Protein AF-A0A431L3D2-F1 (afdb_monomer)

Foldseek 3Di:
DLVLLAWDDKDWDWDDDPPKIKIKIKIFGPWLLSLQQCLLVPPDAAPDFDDFAQGWGDDQFWIWDRHTRMIMIMGMDDNPDPVNVVVSVVVSRVVRVVDPGGHDDQPQQVLAFPPQWDPPQKHKAQADVSCVVNPPDPPRNLLVSVQFSTKIKTWGADPPPDGWIKMKIKTANVAQVSLVNSLVSVQVVVVVPFDFPDDPPDPQWTWTDDPQWIWIWGGDRRMIMIMIGHRDSCVSVVSVVSRD

Sequence (244 aa):
MLKEFGCRTSFSKGFQRGQRRIDAVVYSFSSSQGAYAAYGLLHRGSTTFVARGDASSEDDQSVSIWKDTYFISVSGTSEDDEESKLAVSSVATQLTNSIAGHGELPQVVMRLPSLDRVRGSERLVLGPVSARRFFPAPSLNLLAIPNSRGGGIADYQYQAPFRERMKLLVIDYGNSTAAAQAYQQYVQSIEEQHQNVSPSDVQNRALFKLANSFLLCELREQRILLVSGARKRAAPMILARQVM

pLDDT: mean 90.2, std 8.19, range [52.5, 97.81]

Nearest PDB structures (foldseek):
  2jpi-assembly1_A  TM=5.454E-01  e=6.295E-02  Pseudomonas aeruginosa
  2v7s-assembly1_A-2  TM=3.678E-01  e=3.316E-01  Mycobacterium tuberculosis H37Rv
  5yk3-assembly2_B  TM=4.880E-01  e=2.762E+00  Homo sapiens
  5x1i-assembly2_B  TM=1.781E-01  e=4.170E-01  Sphingobium sp. SYK-6
  4o0p-assembly1_B  TM=2.871E-01  e=1.471E+00  Deinococcus radiodurans R1 = ATCC 13939 = DSM 20539

Radius of gyration: 20.14 Å; Cα contacts (8 Å, |Δi|>4): 537; chains: 1; bounding box: 44×30×66 Å

Secondary structure (DSSP, 8-state):
-GGGGTEEEEEEEEEEETTEEEEEEEEEESSHHHHHHHHHHHPPP-SB----SSEEEE-SSEEEEEETTEEEEEEES-TT-HHHHHH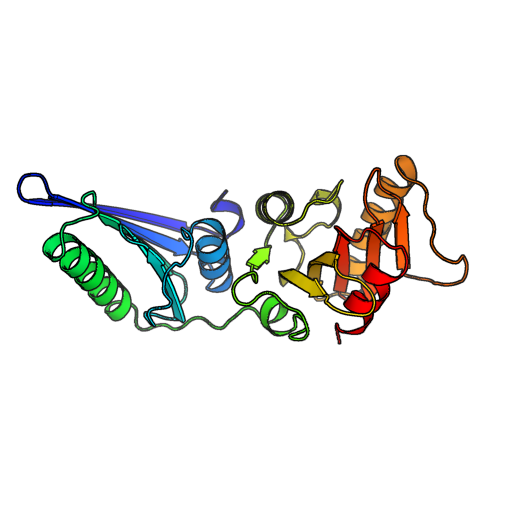HHHHHHHHHHT----PPPPHHHHTS--TTB-TT--EEE-SHHHHHHH---TTGGGG-GGGSS-EEEEEEEE-SSS-EEEEEEEEE-SSHHHHHHHHHHHHHHHHTTS-B-S-TT-TTEEEEE-SSSEEEEEEETTEEEEEEEESSTTHHHHHHHT--

Solvent-accessible surface area (backbone atoms only — not comparable to full-atom values): 12922 Å² total; per-residue (Å²): 115,61,67,66,35,38,53,74,50,74,49,76,50,78,48,76,60,91,92,47,39,38,42,38,36,42,35,37,28,79,36,33,58,23,10,45,28,49,33,60,70,66,48,63,71,65,84,42,84,53,97,43,72,70,41,38,29,30,44,73,41,33,43,29,31,22,39,18,34,25,24,37,41,28,35,41,76,48,75,90,36,68,70,52,44,52,50,44,51,51,52,50,49,54,62,46,69,72,48,87,66,76,42,72,80,52,65,54,52,73,58,50,54,72,77,51,41,45,84,88,47,63,35,56,26,47,27,52,68,48,38,63,73,76,44,88,64,82,69,58,67,47,50,49,39,71,74,32,81,27,24,12,32,34,38,31,51,39,72,71,98,52,77,42,54,32,38,42,40,38,34,37,34,86,34,42,68,60,26,50,52,24,48,52,53,35,50,54,60,46,53,77,78,31,58,73,69,48,66,92,84,48,79,60,48,46,31,30,54,52,98,84,26,32,37,33,42,35,60,52,75,28,25,42,39,36,28,27,57,20,77,50,88,64,54,41,58,59,57,57,69,57,53,124

Structure (mmCIF, N/CA/C/O backbone):
data_AF-A0A431L3D2-F1
#
_entry.id   AF-A0A431L3D2-F1
#
loop_
_atom_site.group_PDB
_atom_site.id
_atom_site.type_symbol
_atom_site.label_atom_id
_atom_site.label_alt_id
_atom_site.label_comp_id
_atom_site.label_asym_id
_atom_site.label_entity_id
_atom_site.label_seq_id
_atom_site.pdbx_PDB_ins_code
_atom_site.Cartn_x
_atom_site.Cartn_y
_atom_site.Cartn_z
_atom_site.occupancy
_atom_site.B_iso_or_equiv
_atom_site.auth_seq_id
_atom_site.auth_comp_id
_atom_site.auth_asym_id
_atom_site.auth_atom_id
_atom_site.pdbx_PDB_model_num
ATOM 1 N N . MET A 1 1 ? -4.867 13.044 4.659 1.00 77.56 1 MET A N 1
ATOM 2 C CA . MET A 1 1 ? -4.283 11.688 4.580 1.00 77.56 1 MET A CA 1
ATOM 3 C C . MET A 1 1 ? -5.381 10.629 4.499 1.00 77.56 1 MET A C 1
ATOM 5 O O . MET A 1 1 ? -5.579 10.119 3.414 1.00 77.56 1 MET A O 1
ATOM 9 N N . LEU A 1 2 ? -6.187 10.399 5.545 1.00 90.62 2 LEU A N 1
ATOM 10 C CA . LEU A 1 2 ? -7.255 9.373 5.538 1.00 90.62 2 LEU A CA 1
ATOM 11 C C . LEU A 1 2 ? -8.366 9.549 4.482 1.00 90.62 2 LEU A C 1
ATOM 13 O O . LEU A 1 2 ? -9.007 8.572 4.104 1.00 90.62 2 LEU A O 1
ATOM 17 N N . LYS A 1 3 ? -8.567 10.769 3.962 1.00 91.69 3 LYS A N 1
ATOM 18 C CA . LYS A 1 3 ? -9.468 11.021 2.822 1.00 91.69 3 LYS A CA 1
ATOM 19 C C . LYS A 1 3 ? -9.084 10.214 1.575 1.00 91.69 3 LYS A C 1
ATOM 21 O O . LYS A 1 3 ? -9.977 9.775 0.867 1.00 91.69 3 LYS A O 1
ATOM 26 N N . GLU A 1 4 ? -7.786 9.984 1.342 1.00 93.06 4 GLU A N 1
ATOM 27 C CA . GLU A 1 4 ? -7.294 9.166 0.217 1.00 93.06 4 GLU A CA 1
ATOM 28 C C . GLU A 1 4 ? -7.839 7.735 0.271 1.00 93.06 4 GLU A C 1
ATOM 30 O O . GLU A 1 4 ? -8.052 7.110 -0.758 1.00 93.06 4 GLU A O 1
ATOM 35 N N . PHE A 1 5 ? -8.111 7.231 1.473 1.00 94.62 5 PHE A N 1
ATOM 36 C CA . PHE A 1 5 ? -8.594 5.872 1.687 1.00 94.62 5 PHE A CA 1
ATOM 37 C C . PHE A 1 5 ? -10.121 5.786 1.773 1.00 94.62 5 PHE A C 1
ATOM 39 O O . PHE A 1 5 ? -10.658 4.722 2.053 1.00 94.62 5 PHE A O 1
ATOM 46 N N . GLY A 1 6 ? -10.839 6.895 1.566 1.00 94.94 6 GLY A N 1
ATOM 47 C CA . GLY A 1 6 ? -12.300 6.911 1.649 1.00 94.94 6 GLY A CA 1
ATOM 48 C C . GLY A 1 6 ? -12.846 6.876 3.079 1.00 94.94 6 GLY A C 1
ATOM 49 O O . GLY A 1 6 ? -13.930 6.340 3.303 1.00 94.94 6 GLY A O 1
ATOM 50 N N . CYS A 1 7 ? -12.115 7.429 4.055 1.00 96.62 7 CYS A N 1
ATOM 51 C CA . CYS A 1 7 ? -12.612 7.583 5.427 1.00 96.62 7 CYS A CA 1
ATOM 52 C C . CYS A 1 7 ? -13.902 8.419 5.439 1.00 96.62 7 CYS A C 1
ATOM 54 O O . CYS A 1 7 ? -13.909 9.552 4.952 1.00 96.62 7 CYS A O 1
ATOM 56 N N . ARG A 1 8 ? -14.974 7.870 6.015 1.00 96.31 8 ARG A N 1
ATOM 57 C CA . ARG A 1 8 ? -16.292 8.511 6.123 1.00 96.31 8 ARG A CA 1
ATOM 58 C C . ARG A 1 8 ? -16.467 9.189 7.469 1.00 96.31 8 A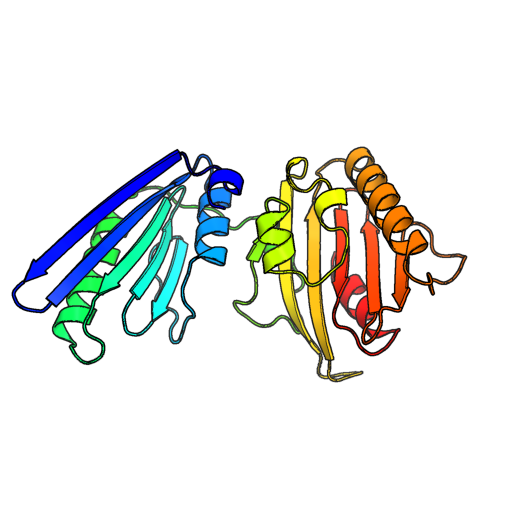RG A C 1
ATOM 60 O O . ARG A 1 8 ? -16.758 10.379 7.528 1.00 96.31 8 ARG A O 1
ATOM 67 N N . THR A 1 9 ? -16.270 8.434 8.544 1.00 95.94 9 THR A N 1
ATOM 68 C CA . THR A 1 9 ? -16.434 8.928 9.912 1.00 95.94 9 THR A CA 1
ATOM 69 C C . THR A 1 9 ? -15.322 8.411 10.810 1.00 95.94 9 THR A C 1
ATOM 71 O O . THR A 1 9 ? -14.692 7.390 10.532 1.00 95.94 9 THR A O 1
ATOM 74 N N . SER A 1 10 ? -15.088 9.128 11.902 1.00 95.88 10 SER A N 1
ATOM 75 C CA . SER A 1 10 ? -14.238 8.685 12.999 1.00 95.88 10 SER A CA 1
ATOM 76 C C . SER A 1 10 ? -14.974 8.909 14.309 1.00 95.88 10 SER A C 1
ATOM 78 O O . SER A 1 10 ? -15.517 9.993 14.526 1.00 95.88 10 SER A O 1
ATOM 80 N N . PHE A 1 11 ? -14.960 7.914 15.181 1.00 95.50 11 PHE A N 1
ATOM 81 C CA . PHE A 1 11 ? -15.466 8.005 16.541 1.00 95.50 11 PHE A CA 1
ATOM 82 C C . PHE A 1 11 ? -14.307 7.806 17.509 1.00 95.50 11 PHE A C 1
ATOM 84 O O . PHE A 1 11 ? -13.498 6.902 17.313 1.00 95.50 11 PHE A O 1
ATOM 91 N N . SER A 1 12 ? -14.226 8.628 18.550 1.00 95.19 12 SER A N 1
ATOM 92 C CA . SER A 1 12 ? -13.235 8.467 19.608 1.00 95.19 12 SER A CA 1
ATOM 93 C C . SER A 1 12 ? -13.900 8.445 20.976 1.00 95.19 12 SER A C 1
ATOM 95 O O . SER A 1 12 ? -14.849 9.184 21.249 1.00 95.19 12 SER A O 1
ATOM 97 N N . LYS A 1 13 ? -13.388 7.586 21.856 1.00 95.31 13 LYS A N 1
ATOM 98 C CA . LYS A 1 13 ? -13.817 7.507 23.246 1.00 95.31 13 LYS A CA 1
ATOM 99 C C . LYS A 1 13 ? -12.616 7.288 24.153 1.00 95.31 13 LYS A C 1
ATOM 101 O O . LYS A 1 13 ? -11.888 6.314 23.997 1.00 95.31 13 LYS A O 1
ATOM 106 N N . GLY A 1 14 ? -12.457 8.199 25.107 1.00 93.31 14 GLY A N 1
ATOM 107 C CA . GLY A 1 14 ? -11.536 8.050 26.225 1.00 93.31 14 GLY A CA 1
ATOM 108 C C . GLY A 1 14 ? -12.233 7.413 27.427 1.00 93.31 14 GLY A C 1
ATOM 109 O O . GLY A 1 14 ? -13.380 7.749 27.738 1.00 93.31 14 GLY A O 1
ATOM 110 N N . PHE A 1 15 ? -11.523 6.525 28.110 1.00 90.12 15 PHE A N 1
ATOM 111 C CA . PHE A 1 15 ? -11.882 5.926 29.389 1.00 90.12 15 PHE A CA 1
ATOM 112 C C . PHE A 1 15 ? -10.777 6.263 30.388 1.00 90.12 15 PHE A C 1
ATOM 114 O O . PHE A 1 15 ? -9.598 6.141 30.059 1.00 90.12 15 PHE A O 1
ATOM 121 N N . GLN A 1 16 ? -11.138 6.686 31.599 1.00 90.06 16 GLN A N 1
ATOM 122 C CA . GLN A 1 16 ? -10.168 7.049 32.628 1.00 90.06 16 GLN A CA 1
ATOM 123 C C . GLN A 1 16 ? -10.545 6.430 33.971 1.00 90.06 16 GLN A C 1
ATOM 125 O O . GLN A 1 16 ? -11.693 6.523 34.407 1.00 90.06 16 GLN A O 1
ATOM 130 N N . ARG A 1 17 ? -9.559 5.829 34.641 1.00 85.19 17 ARG A N 1
ATOM 131 C CA . ARG A 1 17 ? -9.671 5.340 36.018 1.00 85.19 17 ARG A CA 1
ATOM 132 C C . ARG A 1 17 ? -8.382 5.669 36.766 1.00 85.19 17 ARG A C 1
ATOM 134 O O . ARG A 1 17 ? -7.344 5.055 36.532 1.00 85.19 17 ARG A O 1
ATOM 141 N N . GLY A 1 18 ? -8.446 6.647 37.668 1.00 85.38 18 GLY A N 1
ATOM 142 C CA . GLY A 1 18 ? -7.253 7.182 38.327 1.00 85.38 18 GLY A CA 1
ATOM 143 C C . GLY A 1 18 ? -6.279 7.776 37.303 1.00 85.38 18 GLY A C 1
ATOM 144 O O . GLY A 1 18 ? -6.669 8.634 36.510 1.00 85.38 18 GLY A O 1
ATOM 145 N N . GLN A 1 19 ? -5.034 7.290 37.309 1.00 82.62 19 GLN A N 1
ATOM 146 C CA . GLN A 1 19 ? -3.981 7.704 36.368 1.00 82.62 19 GLN A CA 1
ATOM 147 C C . GLN A 1 19 ? -4.001 6.943 35.034 1.00 82.62 19 GLN A C 1
ATOM 149 O O . GLN A 1 19 ? -3.281 7.303 34.107 1.00 82.62 19 GLN A O 1
ATOM 154 N N . ARG A 1 20 ? -4.821 5.894 34.915 1.00 84.50 20 ARG A N 1
ATOM 155 C CA . ARG A 1 20 ? -4.902 5.084 33.698 1.00 84.50 20 ARG A CA 1
ATOM 156 C C . ARG A 1 20 ? -5.890 5.705 32.738 1.00 84.50 20 ARG A C 1
ATOM 158 O O . ARG A 1 20 ? -7.039 5.964 33.113 1.00 84.50 20 ARG A O 1
ATOM 165 N N . ARG A 1 21 ? -5.455 5.891 31.498 1.00 89.88 21 ARG A N 1
ATOM 166 C CA . ARG A 1 21 ? -6.289 6.374 30.408 1.00 89.88 21 ARG A CA 1
ATOM 167 C C . ARG A 1 21 ? -6.179 5.430 29.220 1.00 89.88 21 ARG A C 1
ATOM 169 O O . ARG A 1 21 ? -5.085 5.021 28.848 1.00 89.88 21 ARG A O 1
ATOM 176 N N . ILE A 1 22 ? -7.330 5.100 28.645 1.00 91.62 22 ILE A N 1
ATOM 177 C CA . ILE A 1 22 ? -7.459 4.321 27.416 1.00 91.62 22 ILE A CA 1
ATOM 178 C C . ILE A 1 22 ? -8.213 5.181 26.418 1.00 91.62 22 ILE A C 1
ATOM 180 O O . ILE A 1 22 ? -9.316 5.635 26.709 1.00 91.62 22 ILE A O 1
ATOM 184 N N . ASP A 1 23 ? -7.649 5.379 25.239 1.00 94.31 23 ASP A N 1
ATOM 185 C CA . ASP A 1 23 ? -8.300 6.059 24.130 1.00 94.31 23 ASP A CA 1
ATOM 186 C C . ASP A 1 23 ? -8.552 5.041 23.013 1.00 94.31 23 ASP A C 1
ATOM 188 O O . ASP A 1 23 ? -7.629 4.408 22.502 1.00 94.31 23 ASP A O 1
ATOM 192 N N . ALA A 1 24 ? -9.818 4.869 22.642 1.00 94.88 24 ALA A N 1
ATOM 193 C CA . ALA A 1 24 ? -10.233 4.057 21.508 1.00 94.88 24 ALA A CA 1
ATOM 194 C C . ALA A 1 24 ? -10.700 4.968 20.374 1.00 94.88 24 ALA A C 1
ATOM 196 O O . ALA A 1 24 ? -11.545 5.841 20.581 1.00 94.88 24 ALA A O 1
ATOM 197 N N . VAL A 1 25 ? -10.178 4.748 19.172 1.00 95.94 25 VAL A N 1
ATOM 198 C CA . VAL A 1 25 ? -10.576 5.452 17.955 1.00 95.94 25 VAL A CA 1
ATOM 199 C C . VAL A 1 25 ? -10.990 4.435 16.902 1.00 95.94 25 VAL A C 1
ATOM 201 O O . VAL A 1 25 ? -10.230 3.530 16.567 1.00 95.94 25 VAL A O 1
ATOM 204 N N . VAL A 1 26 ? -12.200 4.591 16.375 1.00 96.38 26 VAL A N 1
ATOM 205 C CA . VAL A 1 26 ? -12.770 3.750 15.321 1.00 96.38 26 VAL A CA 1
ATOM 206 C C . VAL A 1 26 ? -12.996 4.611 14.090 1.00 96.38 26 VAL A C 1
ATOM 208 O O . VAL A 1 26 ? -13.719 5.605 14.137 1.00 96.38 26 VAL A O 1
ATOM 211 N N . TYR A 1 27 ? -12.395 4.220 12.978 1.00 97.19 27 TYR A N 1
ATOM 212 C CA . TYR A 1 27 ? -12.545 4.857 11.679 1.00 97.19 27 TYR A CA 1
ATOM 213 C C . TYR A 1 27 ? -13.393 3.964 10.776 1.00 97.19 27 TYR A C 1
ATOM 215 O O . TYR A 1 27 ? -13.106 2.774 10.658 1.00 97.19 27 TYR A O 1
ATOM 223 N N . SER A 1 28 ? -14.407 4.535 10.124 1.00 96.94 28 SER A N 1
ATOM 224 C CA . SER A 1 28 ? -15.202 3.850 9.099 1.00 96.94 28 SER A CA 1
ATOM 225 C C . SER A 1 28 ? -14.805 4.322 7.703 1.00 96.94 28 SER A C 1
ATOM 227 O O . SER A 1 28 ? -14.564 5.513 7.474 1.00 96.94 28 SER A O 1
ATOM 229 N N . PHE A 1 29 ? -14.754 3.394 6.754 1.00 97.12 29 PHE A N 1
ATOM 230 C CA . PHE A 1 29 ? -14.351 3.655 5.376 1.00 97.12 29 PHE A CA 1
ATOM 231 C C . PHE A 1 29 ? -15.454 3.265 4.398 1.00 97.12 29 PHE A C 1
ATOM 233 O O . PHE A 1 29 ? -16.369 2.508 4.713 1.00 97.12 29 PHE A O 1
ATOM 240 N N . SER A 1 30 ? -15.386 3.803 3.183 1.00 95.94 30 SER A N 1
ATOM 241 C CA . SER A 1 30 ? -16.294 3.420 2.100 1.00 95.94 30 SER A CA 1
ATOM 242 C C . SER A 1 30 ? -16.066 2.002 1.580 1.00 95.94 30 SER A C 1
ATOM 244 O O . SER A 1 30 ? -16.960 1.455 0.939 1.00 95.94 30 SER A O 1
ATOM 246 N N . SER A 1 31 ? -14.888 1.427 1.827 1.00 95.12 31 SER A N 1
ATOM 247 C CA . SER A 1 31 ? -14.515 0.085 1.397 1.00 95.12 31 SER A CA 1
ATOM 248 C C . SER A 1 31 ? -13.551 -0.568 2.385 1.00 95.12 31 SER A C 1
ATOM 250 O O . SER A 1 31 ? -12.811 0.107 3.106 1.00 95.12 31 SER A O 1
ATOM 252 N N . SER A 1 32 ? -13.523 -1.901 2.373 1.00 95.19 32 SER A N 1
ATOM 253 C CA . SER A 1 32 ? -12.614 -2.679 3.215 1.00 95.19 32 SER A CA 1
ATOM 254 C C . SER A 1 32 ? -11.142 -2.446 2.855 1.00 95.19 32 SER A C 1
ATOM 256 O O . SER A 1 32 ? -10.292 -2.306 3.731 1.00 95.19 32 SER A O 1
ATOM 258 N N . GLN A 1 33 ? -10.848 -2.255 1.566 1.00 94.19 33 GLN A N 1
ATOM 259 C CA . GLN A 1 33 ? -9.513 -1.888 1.087 1.00 94.19 33 GLN A CA 1
ATOM 260 C C . GLN A 1 33 ? -9.034 -0.545 1.655 1.00 94.19 33 GLN A C 1
ATOM 262 O O . GLN A 1 33 ? -7.867 -0.411 2.019 1.00 94.19 33 GLN A O 1
ATOM 267 N N . GLY A 1 34 ? -9.930 0.441 1.762 1.00 95.25 34 GLY A N 1
ATOM 268 C CA . GLY A 1 34 ? -9.631 1.727 2.388 1.00 95.25 34 GLY A CA 1
ATOM 269 C C . GLY A 1 34 ? -9.251 1.579 3.861 1.00 95.25 34 GLY A C 1
ATOM 270 O O . GLY A 1 34 ? -8.242 2.131 4.307 1.00 95.25 34 GLY A O 1
ATOM 271 N N . ALA A 1 35 ? -10.005 0.761 4.597 1.00 95.75 35 ALA A N 1
ATOM 272 C CA . ALA A 1 35 ? -9.704 0.443 5.988 1.00 95.75 35 ALA A CA 1
ATOM 273 C C . ALA A 1 35 ? -8.364 -0.297 6.138 1.00 95.75 35 ALA A C 1
ATOM 275 O O . ALA A 1 35 ? -7.555 0.074 6.989 1.00 95.75 35 ALA A O 1
ATOM 276 N N . TYR A 1 36 ? -8.073 -1.265 5.263 1.00 94.62 36 TYR A N 1
ATOM 277 C CA . TYR A 1 36 ? -6.785 -1.961 5.231 1.00 94.62 36 TYR A CA 1
ATOM 278 C C . TYR A 1 36 ? -5.611 -1.014 4.930 1.00 94.62 36 TYR A C 1
ATOM 280 O O . TYR A 1 36 ? -4.569 -1.086 5.583 1.00 94.62 36 TYR A O 1
ATOM 288 N N . ALA A 1 37 ? -5.762 -0.085 3.977 1.00 93.81 37 ALA A N 1
ATOM 289 C CA . ALA A 1 37 ? -4.742 0.927 3.692 1.00 93.81 37 ALA A CA 1
ATOM 290 C C . ALA A 1 37 ? -4.495 1.847 4.895 1.00 93.81 37 ALA A C 1
ATOM 292 O O . ALA A 1 37 ? -3.344 2.149 5.219 1.00 93.81 37 ALA A O 1
ATOM 293 N N . ALA A 1 38 ? -5.563 2.265 5.582 1.00 94.00 38 ALA A N 1
ATOM 294 C CA . ALA A 1 38 ? -5.466 3.062 6.799 1.00 94.00 38 ALA A CA 1
ATOM 295 C C . ALA A 1 38 ? -4.741 2.309 7.914 1.00 94.00 38 ALA A C 1
ATOM 297 O O . ALA A 1 38 ? -3.830 2.870 8.521 1.00 94.00 38 ALA A O 1
ATOM 298 N N . TYR A 1 39 ? -5.089 1.037 8.117 1.00 92.50 39 TYR A N 1
ATOM 299 C CA . TYR A 1 39 ? -4.390 0.141 9.027 1.00 92.50 39 TYR A CA 1
ATOM 300 C C . TYR A 1 39 ? -2.899 0.074 8.686 1.00 92.50 39 TYR A C 1
ATOM 302 O O . TYR A 1 39 ? -2.080 0.446 9.517 1.00 92.50 39 TYR A O 1
ATOM 310 N N . GLY A 1 40 ? -2.537 -0.257 7.440 1.00 89.06 40 GLY A N 1
ATOM 311 C CA . GLY A 1 40 ? -1.148 -0.306 6.960 1.00 89.06 40 GLY A CA 1
ATOM 312 C C . GLY A 1 40 ? -0.345 0.984 7.198 1.00 89.06 40 GLY A C 1
ATOM 313 O O . GLY A 1 40 ? 0.871 0.955 7.388 1.00 89.06 40 GLY A O 1
ATOM 314 N N . LEU A 1 41 ? -1.025 2.129 7.174 1.00 88.00 41 LEU A N 1
ATOM 315 C CA . LEU A 1 41 ? -0.437 3.457 7.314 1.00 88.00 41 LEU A CA 1
ATOM 316 C C . LEU A 1 41 ? -0.291 3.928 8.763 1.00 88.00 41 LEU A C 1
ATOM 318 O O . LEU A 1 41 ? 0.666 4.645 9.080 1.00 88.00 41 LEU A O 1
ATOM 322 N N . LEU A 1 42 ? -1.278 3.625 9.597 1.00 87.75 42 LEU A N 1
ATOM 323 C CA . LEU A 1 42 ? -1.401 4.175 10.942 1.00 87.75 42 LEU A CA 1
ATOM 324 C C . LEU A 1 42 ? -1.043 3.179 12.035 1.00 87.75 42 LEU A C 1
ATOM 326 O O . LEU A 1 42 ? -0.798 3.629 13.154 1.00 87.75 42 LEU A O 1
ATOM 330 N N . HIS A 1 43 ? -0.994 1.877 11.736 1.00 80.44 43 HIS A N 1
ATOM 331 C CA . HIS A 1 43 ? -0.578 0.910 12.736 1.00 80.44 43 HIS A CA 1
ATOM 332 C C . HIS A 1 43 ? 0.836 1.259 13.212 1.00 80.44 43 HIS A C 1
ATOM 334 O O . HIS A 1 43 ? 1.741 1.574 12.429 1.00 80.44 43 HIS A O 1
ATOM 340 N N . ARG A 1 44 ? 1.010 1.229 14.527 1.00 69.56 44 ARG A N 1
ATOM 341 C CA . ARG A 1 44 ? 2.322 1.314 15.160 1.00 69.56 44 ARG A CA 1
ATOM 342 C C . ARG A 1 44 ? 2.948 -0.081 15.097 1.00 69.56 44 ARG A C 1
ATOM 344 O O . ARG A 1 44 ? 2.230 -1.065 14.916 1.00 69.56 44 ARG A O 1
ATOM 351 N N . GLY A 1 45 ? 4.275 -0.146 15.000 1.00 59.16 45 GLY A N 1
ATOM 352 C CA . GLY A 1 45 ? 5.003 -1.372 14.650 1.00 59.16 45 GLY A CA 1
ATOM 353 C C . GLY A 1 45 ? 4.590 -2.585 15.494 1.00 59.16 45 GLY A C 1
ATOM 354 O O . GLY A 1 45 ? 4.129 -2.435 16.612 1.00 59.16 45 GLY A O 1
ATOM 355 N N . SER A 1 46 ? 4.751 -3.791 14.953 1.00 56.22 46 SER A N 1
ATOM 356 C CA . SER A 1 46 ? 4.446 -5.031 15.676 1.00 56.22 46 SER A CA 1
ATOM 357 C C . SER A 1 46 ? 5.711 -5.544 16.360 1.00 56.22 46 SER A C 1
ATOM 359 O O . SER A 1 46 ? 6.631 -5.983 15.666 1.00 56.22 46 SER A O 1
ATOM 361 N N . THR A 1 47 ? 5.732 -5.592 17.691 1.00 52.50 47 THR A N 1
ATOM 362 C CA . THR A 1 47 ? 6.579 -6.549 18.425 1.00 52.50 47 THR A CA 1
ATOM 363 C C . THR A 1 47 ? 5.938 -7.936 18.430 1.00 52.50 47 THR A C 1
ATOM 365 O O . THR A 1 47 ? 6.658 -8.934 18.401 1.00 52.50 47 THR A O 1
ATOM 368 N N . THR A 1 48 ? 4.602 -8.023 18.377 1.00 55.62 48 THR A N 1
ATOM 369 C CA . THR A 1 48 ? 3.871 -9.296 18.382 1.00 55.62 48 THR A CA 1
ATOM 370 C C . THR A 1 48 ? 2.654 -9.301 17.450 1.00 55.62 48 THR A C 1
ATOM 372 O O . THR A 1 48 ? 1.906 -8.331 17.333 1.00 55.62 48 THR A O 1
ATOM 375 N N . PHE A 1 49 ? 2.448 -10.437 16.775 1.00 58.97 49 PHE A N 1
ATOM 376 C CA . PHE A 1 49 ? 1.227 -1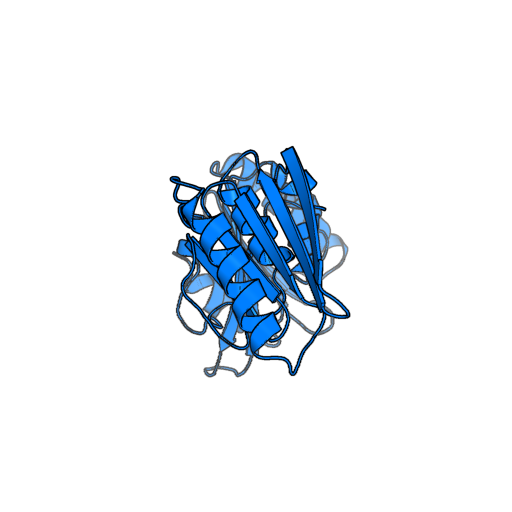0.712 16.022 1.00 58.97 49 PHE A CA 1
ATOM 377 C C . PHE A 1 49 ? 0.221 -11.393 16.950 1.00 58.97 49 PHE A C 1
ATOM 379 O O . PHE A 1 49 ? 0.424 -12.539 17.351 1.00 58.97 49 PHE A O 1
ATOM 386 N N . VAL A 1 50 ? -0.874 -10.707 17.261 1.00 61.09 50 VAL A N 1
ATOM 387 C CA . VAL A 1 50 ? -2.019 -11.280 17.978 1.00 61.09 50 VAL A CA 1
ATOM 388 C C . VAL A 1 50 ? -3.167 -11.345 16.993 1.00 61.09 50 VAL A C 1
ATOM 390 O O . VAL A 1 50 ? -3.486 -10.316 16.421 1.00 61.09 50 VAL A O 1
ATOM 393 N N . ALA A 1 51 ? -3.782 -12.505 16.761 1.00 67.06 51 ALA A N 1
ATOM 394 C CA . ALA A 1 51 ? -4.885 -12.626 15.805 1.00 67.06 51 ALA A CA 1
ATOM 395 C C . ALA A 1 51 ? -6.180 -12.012 16.376 1.00 67.06 51 ALA A C 1
ATOM 397 O O . ALA A 1 51 ? -6.825 -12.610 17.237 1.00 67.06 51 ALA A O 1
ATOM 398 N N . ARG A 1 52 ? -6.560 -10.817 15.905 1.00 74.56 52 ARG A N 1
ATOM 399 C CA . ARG A 1 52 ? -7.833 -10.139 16.202 1.00 74.56 52 ARG A CA 1
ATOM 400 C C . ARG A 1 52 ? -8.367 -9.475 14.928 1.00 74.56 52 ARG A C 1
ATOM 402 O O . ARG A 1 52 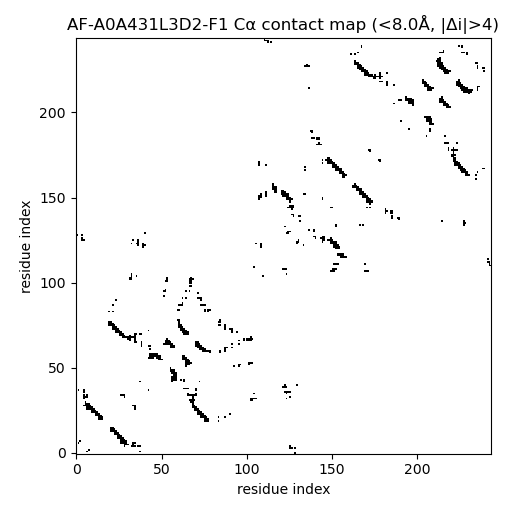? -7.663 -8.714 14.273 1.00 74.56 52 ARG A O 1
ATOM 409 N N . GLY A 1 53 ? -9.628 -9.735 14.591 1.00 77.25 53 GLY A N 1
ATOM 410 C CA . GLY A 1 53 ? -10.227 -9.234 13.349 1.00 77.25 53 GLY A CA 1
ATOM 411 C C . GLY A 1 53 ? -9.628 -9.894 12.107 1.00 77.25 53 GLY A C 1
ATOM 412 O O . GLY A 1 53 ? -9.296 -11.077 12.149 1.00 77.25 53 GLY A O 1
ATOM 413 N N . ASP A 1 54 ? -9.513 -9.136 11.015 1.00 81.06 54 ASP A N 1
ATOM 414 C CA . ASP A 1 54 ? -8.943 -9.627 9.750 1.00 81.06 54 ASP A CA 1
ATOM 415 C C . ASP A 1 54 ? -7.424 -9.391 9.685 1.00 81.06 54 ASP A C 1
ATOM 417 O O . ASP A 1 54 ? -6.685 -10.174 9.087 1.00 81.06 54 ASP A O 1
ATOM 421 N N . ALA A 1 55 ? -6.938 -8.337 10.349 1.00 81.00 55 ALA A N 1
ATOM 422 C CA . ALA A 1 55 ? -5.528 -8.157 10.680 1.00 81.00 55 ALA A CA 1
ATOM 423 C C . ALA A 1 55 ? -5.368 -7.296 11.933 1.00 81.00 55 ALA A C 1
ATOM 425 O O . ALA A 1 55 ? -6.145 -6.369 12.164 1.00 81.00 55 ALA A O 1
ATOM 426 N N . SER A 1 56 ? -4.302 -7.541 12.688 1.00 85.62 56 SER A N 1
ATOM 427 C CA . SER A 1 56 ? -3.994 -6.766 13.884 1.00 85.62 56 SER A CA 1
ATOM 428 C C . SER A 1 56 ? -2.504 -6.699 14.182 1.00 85.62 56 SER A C 1
ATOM 430 O O . SER A 1 56 ? -1.725 -7.579 13.809 1.00 85.62 56 SER A O 1
ATOM 432 N N . SER A 1 57 ? -2.130 -5.620 14.860 1.00 85.38 57 SER A N 1
ATOM 433 C CA . SER A 1 57 ? -0.785 -5.328 15.342 1.00 85.38 57 SER A CA 1
ATOM 434 C C . SER A 1 57 ? -0.904 -4.854 16.782 1.00 85.38 57 SER A C 1
ATOM 436 O O . SER A 1 57 ? -1.732 -3.986 17.069 1.00 85.38 57 SER A O 1
ATOM 438 N N . GLU A 1 58 ? -0.096 -5.427 17.666 1.00 84.81 58 GLU A N 1
ATOM 439 C CA . GLU A 1 58 ? -0.042 -5.075 19.083 1.00 84.81 58 GLU A CA 1
ATOM 440 C C . GLU A 1 58 ? 1.388 -4.641 19.433 1.00 84.81 58 GLU A C 1
ATOM 442 O O . GLU A 1 58 ? 2.364 -5.313 19.077 1.00 84.81 58 GLU A O 1
ATOM 447 N N . ASP A 1 59 ? 1.489 -3.480 20.076 1.00 81.38 59 ASP A N 1
ATOM 448 C CA . ASP A 1 59 ? 2.681 -3.004 20.773 1.00 81.38 59 ASP A CA 1
ATOM 449 C C . ASP A 1 59 ? 2.359 -2.804 22.264 1.00 81.38 59 ASP A C 1
ATOM 451 O O . ASP A 1 59 ? 1.231 -3.041 22.699 1.00 81.38 59 ASP A O 1
ATOM 455 N N . ASP A 1 60 ? 3.345 -2.384 23.060 1.00 77.81 60 ASP A N 1
ATOM 456 C CA . ASP A 1 60 ? 3.217 -2.334 24.524 1.00 77.81 60 ASP A CA 1
ATOM 457 C C . ASP A 1 60 ? 2.097 -1.404 25.022 1.00 77.81 60 ASP A C 1
ATOM 459 O O . ASP A 1 60 ? 1.622 -1.560 26.148 1.00 77.81 60 ASP A O 1
ATOM 463 N N . GLN A 1 61 ? 1.653 -0.449 24.197 1.00 84.25 61 GLN A N 1
ATOM 464 C CA . GLN A 1 61 ? 0.637 0.540 24.563 1.00 84.25 61 GLN A CA 1
ATOM 465 C C . GLN A 1 61 ? -0.612 0.497 23.696 1.00 84.25 61 GLN A C 1
ATOM 467 O O . GLN A 1 61 ? -1.597 1.149 24.042 1.00 84.25 61 GLN A O 1
ATOM 472 N N . SER A 1 62 ? -0.594 -0.171 22.548 1.00 88.44 62 SER A N 1
ATOM 473 C CA . SER A 1 62 ? -1.636 -0.006 21.552 1.00 88.44 62 SER A CA 1
ATOM 474 C C . SER A 1 62 ? -1.925 -1.252 20.735 1.00 88.44 62 SER A C 1
ATOM 476 O O . SER A 1 62 ? -1.066 -2.065 20.410 1.00 88.44 62 SER A O 1
ATOM 478 N N . VAL A 1 63 ? -3.196 -1.367 20.367 1.00 91.00 63 VAL A N 1
ATOM 479 C CA . VAL A 1 63 ? -3.722 -2.405 19.494 1.00 91.00 63 VAL A CA 1
ATOM 480 C C . VAL A 1 63 ? -4.345 -1.718 18.289 1.00 91.00 63 VAL A C 1
ATOM 482 O O . VAL A 1 63 ? -5.290 -0.937 18.409 1.00 91.00 63 VAL A O 1
ATOM 485 N N . SER A 1 64 ? -3.808 -2.023 17.115 1.00 92.69 64 SER A N 1
ATOM 486 C CA . SER A 1 64 ? -4.343 -1.617 15.819 1.00 92.69 64 SER A CA 1
ATOM 487 C C . SER A 1 64 ? -5.028 -2.813 15.172 1.00 92.69 64 SER A C 1
ATOM 489 O O . SER A 1 64 ? -4.409 -3.866 15.055 1.00 92.69 64 SER A O 1
ATOM 491 N N . ILE A 1 65 ? -6.279 -2.668 14.737 1.00 93.38 65 ILE A N 1
ATOM 492 C CA . ILE A 1 65 ? -7.071 -3.739 14.117 1.00 93.38 65 ILE A CA 1
ATOM 493 C C . ILE A 1 65 ? -7.714 -3.229 12.834 1.00 93.38 65 ILE A C 1
ATOM 495 O O . ILE A 1 65 ? -8.268 -2.132 12.790 1.00 93.38 65 ILE A O 1
ATOM 499 N N . TRP A 1 66 ? -7.689 -4.058 11.802 1.00 94.25 66 TRP A N 1
ATOM 500 C CA . TRP A 1 66 ? -8.545 -3.946 10.634 1.00 94.25 66 TRP A CA 1
ATOM 501 C C . TRP A 1 66 ? -9.606 -5.043 10.680 1.00 94.25 66 TRP A C 1
ATOM 503 O O . TRP A 1 66 ? -9.294 -6.217 10.900 1.00 94.25 66 TRP A O 1
ATOM 513 N N . LYS A 1 67 ? -10.865 -4.649 10.477 1.00 95.12 67 LYS A N 1
ATOM 514 C CA . LYS A 1 67 ? -11.976 -5.581 10.311 1.00 95.12 67 LYS A CA 1
ATOM 515 C C . LYS A 1 67 ? -13.021 -5.000 9.372 1.00 95.12 67 LYS A C 1
ATOM 517 O O . LYS A 1 67 ? -13.535 -3.910 9.627 1.00 95.12 67 LYS A O 1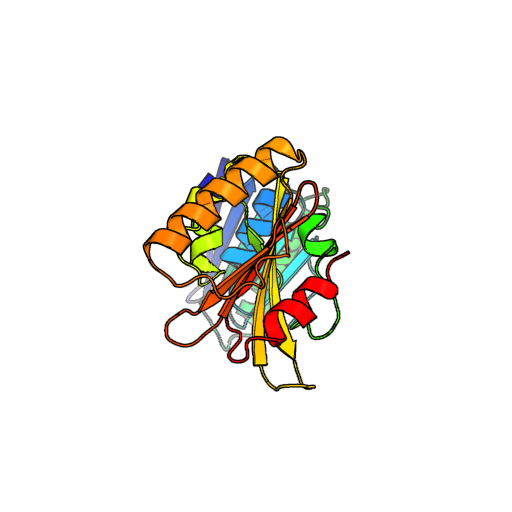
ATOM 522 N N . ASP A 1 68 ? -13.334 -5.721 8.299 1.00 95.75 68 ASP A N 1
ATOM 523 C CA . ASP A 1 68 ? -14.255 -5.268 7.252 1.00 95.75 68 ASP A CA 1
ATOM 524 C C . ASP A 1 68 ? -13.918 -3.839 6.768 1.00 95.75 68 ASP A C 1
ATOM 526 O O . ASP A 1 68 ? -12.810 -3.590 6.285 1.00 95.75 68 ASP A O 1
ATOM 530 N N . THR A 1 69 ? -14.838 -2.883 6.908 1.00 96.69 69 THR A N 1
ATOM 531 C CA . THR A 1 69 ? -14.691 -1.478 6.505 1.00 96.69 69 THR A CA 1
ATOM 532 C C . THR A 1 69 ? -14.182 -0.573 7.627 1.00 96.69 69 THR A C 1
ATOM 534 O O . THR A 1 69 ? -14.228 0.653 7.500 1.00 96.69 69 THR A O 1
ATOM 537 N N . TYR A 1 70 ? -13.664 -1.153 8.713 1.00 97.00 70 TYR A N 1
ATOM 538 C CA . TYR A 1 70 ? -13.237 -0.427 9.901 1.00 97.00 70 TYR A CA 1
ATOM 539 C C . TYR A 1 70 ? -11.743 -0.584 10.182 1.00 97.00 70 TYR A C 1
ATOM 541 O O . TYR A 1 70 ? -11.165 -1.666 10.059 1.00 97.00 70 TYR A O 1
ATOM 549 N N . PHE A 1 71 ? -11.130 0.514 10.619 1.00 95.94 71 PHE A N 1
ATOM 550 C CA . PHE A 1 71 ? -9.826 0.515 11.278 1.00 95.94 71 PHE A CA 1
ATOM 551 C C . PHE A 1 71 ? -10.012 0.998 12.717 1.00 95.94 71 PHE A C 1
ATOM 553 O O . PHE A 1 71 ? -10.609 2.049 12.953 1.00 95.94 71 PHE A O 1
ATOM 560 N N . ILE A 1 72 ? -9.509 0.227 13.673 1.00 95.19 72 ILE A N 1
ATOM 561 C CA . ILE A 1 72 ? -9.634 0.474 15.107 1.00 95.19 72 ILE A CA 1
ATOM 562 C C . ILE A 1 72 ? -8.231 0.666 15.674 1.00 95.19 72 ILE A C 1
ATOM 564 O O . ILE A 1 72 ? -7.343 -0.146 15.429 1.00 95.19 72 ILE A O 1
ATOM 568 N N . SER A 1 73 ? -8.043 1.724 16.453 1.00 94.56 73 SER A N 1
ATOM 569 C CA . SER A 1 73 ? -6.829 1.989 17.218 1.00 94.56 73 SER A CA 1
ATOM 570 C C . SER A 1 73 ? -7.217 2.159 18.678 1.00 94.56 73 SER A C 1
ATOM 572 O O . SER A 1 73 ? -7.934 3.099 19.014 1.00 94.56 73 SER A O 1
ATOM 574 N N . VAL A 1 74 ? -6.747 1.273 19.546 1.00 93.88 74 VAL A N 1
ATOM 575 C CA . VAL A 1 74 ? -6.907 1.391 21.000 1.00 93.88 74 VAL A CA 1
ATOM 576 C C . VAL A 1 74 ? -5.532 1.627 21.595 1.00 93.88 74 VAL A C 1
ATOM 578 O O . VAL A 1 74 ? -4.617 0.878 21.281 1.00 93.88 74 VAL A O 1
ATOM 581 N N . SER A 1 75 ? -5.368 2.652 22.425 1.00 92.44 75 SER A N 1
ATOM 582 C CA . SER A 1 75 ? -4.095 2.958 23.084 1.00 92.44 75 SER A CA 1
ATOM 583 C C . SER A 1 75 ? -4.282 3.266 24.564 1.00 92.44 75 SER A C 1
ATOM 585 O O . SER A 1 75 ? -5.248 3.934 24.928 1.00 92.44 75 SER A O 1
ATOM 587 N N . GLY A 1 76 ? -3.353 2.814 25.400 1.00 90.00 76 GLY A N 1
ATOM 588 C CA . GLY A 1 76 ? -3.253 3.125 26.823 1.00 90.00 76 GLY A CA 1
ATOM 589 C C . GLY A 1 76 ? -2.054 4.021 27.143 1.00 90.00 76 GLY A C 1
ATOM 590 O O . GLY A 1 76 ? -1.145 4.173 26.332 1.00 90.00 76 GLY A O 1
ATOM 591 N N . THR A 1 77 ? -2.046 4.616 28.335 1.00 82.50 77 THR A N 1
ATOM 592 C CA . THR A 1 77 ? -0.982 5.531 28.798 1.00 82.50 77 THR A CA 1
ATOM 593 C C . THR A 1 77 ? 0.082 4.887 29.694 1.00 82.50 77 THR A C 1
ATOM 595 O O . THR A 1 77 ? 0.955 5.595 30.188 1.00 82.50 77 THR A O 1
ATOM 598 N N . SER A 1 78 ? 0.012 3.581 29.964 1.00 74.44 78 SER A N 1
ATOM 599 C CA . SER A 1 78 ? 0.853 2.915 30.972 1.00 74.44 78 SER A CA 1
ATOM 600 C C . SER A 1 78 ? 1.569 1.695 30.384 1.00 74.44 78 SER A C 1
ATOM 602 O O . SER A 1 78 ? 0.927 0.683 30.129 1.00 74.44 78 SER A O 1
ATOM 604 N N . GLU A 1 79 ? 2.888 1.807 30.169 1.00 67.12 79 GLU A N 1
ATOM 605 C CA . GLU A 1 79 ? 3.742 0.783 29.518 1.00 67.12 79 GLU A CA 1
ATOM 606 C C . GLU A 1 79 ? 3.973 -0.456 30.397 1.00 67.12 79 GLU A C 1
ATOM 608 O O . GLU A 1 79 ? 3.970 -1.582 29.901 1.00 67.12 79 GLU A O 1
ATOM 613 N N . ASP A 1 80 ? 4.079 -0.260 31.714 1.00 72.00 80 ASP A N 1
ATOM 614 C CA . ASP A 1 80 ? 4.478 -1.305 32.672 1.00 72.00 80 ASP A CA 1
ATOM 615 C C . ASP A 1 80 ? 3.325 -1.799 33.555 1.00 72.00 80 ASP A C 1
ATOM 617 O O . ASP A 1 80 ? 3.525 -2.328 34.649 1.00 72.00 80 ASP A O 1
ATOM 621 N N . ASP A 1 81 ? 2.091 -1.599 33.102 1.00 80.81 81 ASP A N 1
ATOM 622 C CA . ASP A 1 81 ? 0.901 -1.962 33.859 1.00 80.81 81 ASP A CA 1
ATOM 623 C C . ASP A 1 81 ? 0.090 -3.030 33.127 1.00 80.81 81 ASP A C 1
ATOM 625 O O . ASP A 1 81 ? -0.687 -2.743 32.213 1.00 80.81 81 ASP A O 1
ATOM 629 N N . GLU A 1 82 ? 0.248 -4.276 33.569 1.00 83.31 82 GLU A N 1
ATOM 630 C CA . GLU A 1 82 ? -0.461 -5.435 33.020 1.00 83.31 82 GLU A CA 1
ATOM 631 C C . GLU A 1 82 ? -1.989 -5.270 33.085 1.00 83.31 82 GLU A C 1
ATOM 633 O O . GLU A 1 82 ? -2.699 -5.701 32.176 1.00 83.31 82 GLU A O 1
ATOM 638 N N . GLU A 1 83 ? -2.522 -4.570 34.097 1.00 84.62 83 GLU A N 1
ATOM 639 C CA . GLU A 1 83 ? -3.958 -4.266 34.172 1.00 84.62 83 GLU A CA 1
ATOM 640 C C . GLU A 1 83 ? -4.396 -3.346 33.016 1.00 84.62 83 GLU A C 1
ATOM 642 O O . GLU A 1 83 ? -5.446 -3.568 32.407 1.00 84.62 83 GLU A O 1
ATOM 647 N N . SER A 1 84 ? -3.578 -2.347 32.662 1.00 84.56 84 SER A N 1
ATOM 648 C CA . SER A 1 84 ? -3.836 -1.460 31.520 1.00 84.56 84 SER A CA 1
ATOM 649 C C . SER A 1 84 ? -3.739 -2.197 30.186 1.00 84.56 84 SER A C 1
ATOM 651 O O . SER A 1 84 ? -4.606 -2.000 29.332 1.00 84.56 84 SER A O 1
ATOM 653 N N . LYS A 1 85 ? -2.754 -3.088 30.011 1.00 85.44 85 LYS A N 1
ATOM 654 C CA . LYS A 1 85 ? -2.630 -3.919 28.799 1.00 85.44 85 LYS A CA 1
ATOM 655 C C . LYS A 1 85 ? -3.837 -4.836 28.616 1.00 85.44 85 LYS A C 1
ATOM 657 O O . LYS A 1 85 ? -4.438 -4.869 27.539 1.00 85.44 85 LYS A O 1
ATOM 662 N N . LEU A 1 86 ? -4.264 -5.515 29.683 1.00 86.62 86 LEU A N 1
ATOM 663 C CA . LEU A 1 86 ? -5.472 -6.345 29.673 1.00 86.62 86 LEU A CA 1
ATOM 664 C C . LEU A 1 86 ? -6.725 -5.524 29.352 1.00 86.62 86 LEU A C 1
ATOM 666 O O . LEU A 1 86 ? -7.584 -5.979 28.594 1.00 86.62 86 LEU A O 1
ATOM 670 N N . ALA A 1 87 ? -6.828 -4.302 29.875 1.00 88.81 87 ALA A N 1
ATOM 671 C CA . ALA A 1 87 ? -7.948 -3.418 29.584 1.00 88.81 87 ALA A CA 1
ATOM 672 C C . ALA A 1 87 ? -7.963 -2.951 28.115 1.00 88.81 87 ALA A C 1
ATOM 674 O O . ALA A 1 87 ? -9.016 -3.010 27.477 1.00 88.81 87 ALA A O 1
ATOM 675 N N . VAL A 1 88 ? -6.812 -2.563 27.548 1.00 90.50 88 VAL A N 1
ATOM 676 C CA . VAL A 1 88 ? -6.666 -2.227 26.116 1.00 90.50 88 VAL A CA 1
ATOM 677 C C . VAL A 1 88 ? -7.073 -3.415 25.241 1.00 90.50 88 VAL A C 1
ATOM 679 O O . VAL A 1 88 ? -7.904 -3.269 24.342 1.00 90.50 88 VAL A O 1
ATOM 682 N N . SER A 1 89 ? -6.554 -4.605 25.549 1.00 89.25 89 SER A N 1
ATOM 683 C CA . SER A 1 89 ? -6.871 -5.858 24.857 1.00 89.25 89 SER A CA 1
ATOM 684 C C . SER A 1 89 ? -8.364 -6.215 24.930 1.00 89.25 89 SER A C 1
ATOM 686 O O . SER A 1 89 ? -8.978 -6.578 23.920 1.00 89.25 89 SER A O 1
ATOM 688 N N . SER A 1 90 ? -8.985 -6.046 26.102 1.00 90.88 90 SER A N 1
ATOM 689 C CA . SER A 1 90 ? -10.414 -6.298 26.312 1.00 90.88 90 SER A CA 1
ATOM 690 C C . SER A 1 90 ? -11.288 -5.343 25.494 1.00 90.88 90 SER A C 1
ATOM 692 O O . SER A 1 90 ? -12.181 -5.793 24.773 1.00 90.88 90 SER A O 1
ATOM 694 N N . VAL A 1 91 ? -10.992 -4.037 25.519 1.00 92.62 91 VAL A N 1
ATOM 695 C CA . VAL A 1 91 ? -11.704 -3.031 24.710 1.00 92.62 91 VAL A CA 1
ATOM 696 C C . VAL A 1 91 ? -11.557 -3.332 23.219 1.00 92.62 91 VAL A C 1
ATOM 698 O O . VAL A 1 91 ? -12.548 -3.342 22.489 1.00 92.62 91 VAL A O 1
ATOM 701 N N . ALA A 1 92 ? -10.341 -3.639 22.766 1.00 92.56 92 ALA A N 1
ATOM 702 C CA . ALA A 1 92 ? -10.065 -3.991 21.379 1.00 92.56 92 ALA A CA 1
ATOM 703 C C . ALA A 1 92 ? -10.854 -5.236 20.928 1.00 92.56 92 ALA A C 1
ATOM 705 O O . ALA A 1 92 ? -11.439 -5.247 19.842 1.00 92.56 92 ALA A O 1
ATOM 706 N N . THR A 1 93 ? -10.937 -6.259 21.782 1.00 92.62 93 THR A N 1
ATOM 707 C CA . THR A 1 93 ? -11.697 -7.491 21.518 1.00 92.62 93 THR A CA 1
ATOM 708 C C . THR A 1 93 ? -13.199 -7.221 21.433 1.00 92.62 93 THR A C 1
ATOM 710 O O . THR A 1 93 ? -13.848 -7.665 20.488 1.00 92.62 93 THR A O 1
ATOM 713 N N . GLN A 1 94 ? -13.758 -6.442 22.363 1.00 93.94 94 GLN A N 1
ATOM 714 C CA . GLN A 1 94 ? -15.181 -6.086 22.345 1.00 93.94 94 GLN A CA 1
ATOM 715 C C . GLN A 1 94 ? -15.563 -5.284 21.095 1.00 93.94 94 GLN A C 1
ATOM 717 O O . GLN A 1 94 ? -16.575 -5.581 20.461 1.00 93.94 94 GLN A O 1
ATOM 722 N N . LEU A 1 95 ? -14.737 -4.306 20.703 1.00 94.00 95 LEU A N 1
ATOM 723 C CA . LEU A 1 95 ? -14.947 -3.527 19.477 1.00 94.00 95 LEU A CA 1
ATOM 724 C C . LEU A 1 95 ? -14.830 -4.385 18.213 1.00 94.00 95 LEU A C 1
ATOM 726 O O . LEU A 1 95 ? -15.544 -4.157 17.246 1.00 94.00 95 LEU A O 1
ATOM 730 N N . THR A 1 96 ? -13.945 -5.379 18.213 1.00 93.06 96 THR A N 1
ATOM 731 C CA . THR A 1 96 ? -13.795 -6.295 17.075 1.00 93.06 96 THR A CA 1
ATOM 732 C C . THR A 1 96 ? -15.007 -7.214 16.946 1.00 93.06 96 THR A C 1
ATOM 734 O O . THR A 1 96 ? -15.523 -7.400 15.848 1.0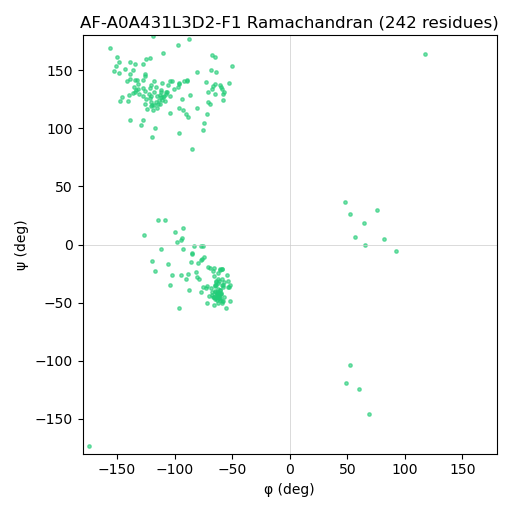0 93.06 96 THR A O 1
ATOM 737 N N . ASN A 1 97 ? -15.486 -7.764 18.065 1.00 94.00 97 ASN A N 1
ATOM 738 C CA . ASN A 1 97 ? -16.611 -8.701 18.091 1.00 94.00 97 ASN A CA 1
ATOM 739 C C . ASN A 1 97 ? -17.959 -8.037 17.775 1.00 94.00 97 ASN A C 1
ATOM 741 O O . ASN A 1 97 ? -18.903 -8.733 17.410 1.00 94.00 97 ASN A O 1
ATOM 745 N N . SER A 1 98 ? -18.069 -6.711 17.904 1.00 94.56 98 SER A N 1
ATOM 746 C CA . SER A 1 98 ? -19.285 -5.977 17.532 1.00 94.56 98 SER A CA 1
ATOM 747 C C . SER A 1 98 ? -19.440 -5.784 16.019 1.00 94.56 98 SER A C 1
ATOM 749 O O . SER A 1 98 ? -20.525 -5.439 15.552 1.00 94.56 98 SER A O 1
ATOM 751 N N . ILE A 1 99 ? -18.384 -6.033 15.241 1.00 93.94 99 ILE A N 1
ATOM 752 C CA . ILE A 1 99 ? -18.411 -5.984 13.781 1.00 93.94 99 ILE A CA 1
ATOM 753 C C . ILE A 1 99 ? -18.629 -7.415 13.278 1.00 93.94 99 ILE A C 1
ATOM 755 O O . ILE A 1 99 ? -17.802 -8.290 13.503 1.00 93.94 99 ILE A O 1
ATOM 759 N N . ALA A 1 100 ? -19.737 -7.681 12.587 1.00 90.50 100 ALA A N 1
ATOM 760 C CA . ALA A 1 100 ? -20.004 -9.016 12.035 1.00 90.50 100 ALA A CA 1
ATOM 761 C C . ALA A 1 100 ? -19.254 -9.278 10.714 1.00 90.50 100 ALA A C 1
ATOM 763 O O . ALA A 1 100 ? -18.951 -10.422 10.387 1.00 90.50 100 ALA A O 1
ATOM 764 N N . GLY A 1 101 ? -18.961 -8.217 9.954 1.00 91.81 101 GLY A N 1
ATOM 765 C CA . GLY A 1 101 ? -18.314 -8.305 8.648 1.00 91.81 101 GLY A CA 1
ATOM 766 C C . GLY A 1 101 ? -16.861 -8.780 8.704 1.00 91.81 101 GLY A C 1
ATOM 767 O O . GLY A 1 101 ? -16.192 -8.720 9.744 1.00 91.81 101 GLY A O 1
ATOM 768 N N . HIS A 1 102 ? -16.371 -9.203 7.543 1.00 92.19 102 HIS A N 1
ATOM 769 C CA . HIS A 1 102 ? -14.977 -9.549 7.296 1.00 92.19 102 HIS A CA 1
ATOM 770 C C . HIS A 1 102 ? -14.502 -8.895 6.001 1.00 92.19 102 HIS A C 1
ATOM 772 O O . HIS A 1 102 ? -15.243 -8.803 5.024 1.00 92.19 102 HIS A O 1
ATOM 778 N N . GLY A 1 103 ? -13.263 -8.426 6.022 1.00 89.88 103 GLY A N 1
ATOM 779 C CA . GLY A 1 103 ? -12.564 -7.832 4.903 1.00 89.88 103 GLY A CA 1
ATOM 780 C C . GLY A 1 103 ? -11.685 -8.850 4.195 1.00 89.88 103 GLY A C 1
ATOM 781 O O . GLY A 1 103 ? -10.983 -9.639 4.824 1.00 89.88 103 GLY A O 1
ATOM 782 N N . GLU A 1 104 ? -11.683 -8.804 2.868 1.00 90.12 104 GLU A N 1
ATOM 783 C CA . GLU A 1 104 ? -10.738 -9.575 2.066 1.00 90.12 104 GLU A CA 1
ATOM 784 C C . GLU A 1 104 ? -9.457 -8.778 1.829 1.00 90.12 104 GLU A C 1
ATOM 786 O O . GLU A 1 104 ? -9.481 -7.567 1.579 1.00 90.12 104 GLU A O 1
ATOM 791 N N . LEU A 1 105 ? -8.317 -9.472 1.871 1.00 88.31 105 LEU A N 1
ATOM 792 C CA . LEU A 1 105 ? -7.040 -8.860 1.531 1.00 88.31 105 LEU A CA 1
ATOM 793 C C . LEU A 1 105 ? -7.076 -8.339 0.084 1.00 88.31 105 LEU A C 1
ATOM 795 O O . LEU A 1 105 ? -7.515 -9.051 -0.823 1.00 88.31 105 LEU A O 1
ATOM 799 N N . PRO A 1 106 ? -6.580 -7.115 -0.174 1.00 90.38 106 PRO A N 1
ATOM 800 C CA . PRO A 1 106 ? -6.560 -6.576 -1.525 1.00 90.38 106 PRO A CA 1
ATOM 801 C C . PRO A 1 106 ? -5.775 -7.483 -2.481 1.00 90.38 106 PRO A C 1
ATOM 803 O O . PRO A 1 106 ? -4.612 -7.811 -2.237 1.00 90.38 106 PRO A O 1
ATOM 806 N N . GLN A 1 107 ? -6.382 -7.820 -3.621 1.00 90.94 107 GLN A N 1
ATOM 807 C CA . GLN A 1 107 ? -5.799 -8.720 -4.627 1.00 90.94 107 GLN A CA 1
ATOM 808 C C . GLN A 1 107 ? -4.396 -8.286 -5.083 1.00 90.94 107 GLN A C 1
ATOM 810 O O . GLN A 1 107 ? -3.519 -9.122 -5.284 1.00 90.94 107 GLN A O 1
ATOM 815 N N . VAL A 1 108 ? -4.151 -6.977 -5.203 1.00 91.69 108 VAL A N 1
ATOM 816 C CA . VAL A 1 108 ? -2.836 -6.441 -5.591 1.00 91.69 108 VAL A CA 1
ATOM 817 C C . VAL A 1 108 ? -1.743 -6.746 -4.558 1.00 91.69 108 VAL A C 1
ATOM 819 O O . VAL A 1 108 ? -0.596 -6.964 -4.932 1.00 91.69 108 VAL A O 1
ATOM 822 N N . VAL A 1 109 ? -2.097 -6.824 -3.272 1.00 92.44 109 VAL A N 1
ATOM 823 C CA . VAL A 1 109 ? -1.177 -7.199 -2.190 1.00 92.44 109 VAL A CA 1
ATOM 824 C C . VAL A 1 109 ? -0.943 -8.709 -2.192 1.00 92.44 109 VAL A C 1
ATOM 826 O O . VAL A 1 109 ? 0.195 -9.154 -2.064 1.00 92.44 109 VAL A O 1
ATOM 829 N N . MET A 1 110 ? -1.998 -9.501 -2.410 1.00 90.62 110 MET A N 1
ATOM 830 C CA . MET A 1 110 ? -1.900 -10.966 -2.493 1.00 90.62 110 MET A CA 1
ATOM 831 C C . MET A 1 110 ? -1.029 -11.446 -3.662 1.00 90.62 110 MET A C 1
ATOM 833 O O . MET A 1 110 ? -0.395 -12.491 -3.563 1.00 90.62 110 MET A O 1
ATOM 837 N N . ARG A 1 111 ? -0.977 -10.678 -4.756 1.00 91.25 111 ARG A N 1
ATOM 838 C CA . ARG A 1 111 ? -0.179 -10.979 -5.958 1.00 91.25 111 ARG A CA 1
ATOM 839 C C . ARG A 1 111 ? 1.289 -10.560 -5.859 1.00 91.25 111 ARG A C 1
ATOM 841 O O . ARG A 1 111 ? 2.041 -10.771 -6.808 1.00 91.25 111 ARG A O 1
ATOM 848 N N . LEU A 1 112 ? 1.712 -9.950 -4.750 1.00 94.62 112 LEU A N 1
ATOM 849 C CA . LEU A 1 112 ? 3.124 -9.640 -4.552 1.00 94.62 112 LEU A CA 1
ATOM 850 C C . LEU A 1 112 ? 3.933 -10.947 -4.457 1.00 94.62 112 LEU A C 1
ATOM 852 O O . LEU A 1 112 ? 3.496 -11.872 -3.764 1.00 94.62 112 LEU A O 1
ATOM 856 N N . PRO A 1 113 ? 5.115 -11.034 -5.093 1.00 94.50 113 PRO A N 1
ATOM 857 C CA . PRO A 1 113 ? 6.005 -12.183 -4.954 1.00 94.50 113 PRO A CA 1
ATOM 858 C C . PRO A 1 113 ? 6.296 -12.507 -3.487 1.00 94.50 113 PRO A C 1
ATOM 860 O O . PRO A 1 113 ? 6.465 -11.607 -2.666 1.00 94.50 113 PRO A O 1
ATOM 863 N N . SER A 1 114 ? 6.324 -13.788 -3.128 1.00 92.75 114 SER A N 1
ATOM 864 C CA . SER A 1 114 ? 6.617 -14.219 -1.753 1.00 92.75 114 SER A CA 1
ATOM 865 C C . SER A 1 114 ? 8.110 -14.419 -1.492 1.00 92.75 114 SER A C 1
ATOM 867 O O . SER A 1 114 ? 8.551 -14.311 -0.349 1.00 92.75 114 SER A O 1
ATOM 869 N N . LEU A 1 115 ? 8.889 -14.710 -2.537 1.00 91.81 115 LEU A N 1
ATOM 870 C CA . LEU A 1 115 ? 10.320 -14.975 -2.428 1.00 91.81 115 LEU A CA 1
ATOM 871 C C . LEU A 1 115 ? 11.071 -13.704 -2.011 1.00 91.81 115 LEU A C 1
ATOM 873 O O . LEU A 1 115 ? 10.811 -12.627 -2.538 1.00 91.81 115 LEU A O 1
ATOM 877 N N . ASP A 1 116 ? 11.976 -13.832 -1.037 1.00 92.00 116 ASP A N 1
ATOM 878 C CA . ASP A 1 116 ? 12.784 -12.743 -0.458 1.00 92.00 116 ASP A CA 1
ATOM 879 C C . ASP A 1 116 ? 11.986 -11.561 0.130 1.00 92.00 116 ASP A C 1
ATOM 881 O O . ASP A 1 116 ? 12.572 -10.560 0.558 1.00 92.00 116 ASP A O 1
ATOM 885 N N . ARG A 1 117 ? 10.654 -11.665 0.193 1.00 93.56 117 ARG A N 1
ATOM 886 C CA . ARG A 1 117 ? 9.789 -10.628 0.748 1.00 93.56 117 ARG A CA 1
ATOM 887 C C . ARG A 1 117 ? 9.957 -10.562 2.261 1.00 93.56 117 ARG A C 1
ATOM 889 O O . ARG A 1 117 ? 9.867 -11.567 2.966 1.00 93.56 117 ARG A O 1
ATOM 896 N N . VAL A 1 118 ? 10.152 -9.357 2.783 1.00 91.25 118 VAL A N 1
ATOM 897 C CA . VAL A 1 118 ? 10.160 -9.109 4.225 1.00 91.25 118 VAL A CA 1
ATOM 898 C C . VAL A 1 118 ? 8.724 -9.238 4.728 1.00 91.25 118 VAL A C 1
ATOM 900 O O . VAL A 1 118 ? 7.860 -8.430 4.385 1.00 91.25 118 VAL A O 1
ATOM 903 N N . ARG A 1 119 ? 8.455 -10.268 5.532 1.00 86.19 119 ARG A N 1
ATOM 904 C CA . ARG A 1 119 ? 7.119 -10.538 6.078 1.00 86.19 119 ARG A CA 1
ATOM 905 C C . ARG A 1 119 ? 6.599 -9.336 6.872 1.00 86.19 119 ARG A C 1
ATOM 907 O O . ARG A 1 119 ? 7.300 -8.822 7.738 1.00 86.19 119 ARG A O 1
ATOM 914 N N . GLY A 1 120 ? 5.367 -8.913 6.596 1.00 84.44 120 GLY A N 1
ATOM 915 C CA . GLY A 1 120 ? 4.728 -7.780 7.267 1.00 84.44 120 GLY A CA 1
ATOM 916 C C . GLY A 1 120 ? 5.134 -6.412 6.710 1.00 84.44 120 GLY A C 1
ATOM 917 O O . GLY A 1 120 ? 4.714 -5.391 7.256 1.00 84.44 120 GLY A O 1
ATOM 918 N N . SER A 1 121 ? 5.931 -6.356 5.637 1.00 90.25 121 SER A N 1
ATOM 919 C CA . SER A 1 121 ? 6.256 -5.108 4.924 1.00 90.25 121 SER A CA 1
ATOM 920 C C . SER A 1 121 ? 5.210 -4.718 3.875 1.00 90.25 121 SER A C 1
ATOM 922 O O . SER A 1 121 ? 5.279 -3.628 3.309 1.00 90.25 121 SER A O 1
ATOM 924 N N . GLU A 1 122 ? 4.231 -5.587 3.624 1.00 91.62 122 GLU A N 1
ATOM 925 C CA . GLU A 1 122 ? 3.188 -5.387 2.631 1.00 91.62 122 GLU A CA 1
ATOM 926 C C . GLU A 1 122 ? 2.298 -4.194 3.001 1.00 91.62 122 GLU A C 1
ATOM 928 O O . GLU A 1 122 ? 1.802 -4.104 4.126 1.00 91.62 122 GLU A O 1
ATOM 933 N N . ARG A 1 123 ? 2.077 -3.258 2.076 1.00 93.19 123 ARG A N 1
ATOM 934 C CA . ARG A 1 123 ? 1.134 -2.142 2.249 1.00 93.19 123 ARG A CA 1
ATOM 935 C C . ARG A 1 123 ? 0.279 -1.964 1.001 1.00 93.19 123 ARG A C 1
ATOM 937 O O . ARG A 1 123 ? 0.686 -2.321 -0.105 1.00 93.19 123 ARG A O 1
ATOM 944 N N . LEU A 1 124 ? -0.898 -1.374 1.195 1.00 95.31 124 LEU A N 1
ATOM 945 C CA . LEU A 1 124 ? -1.757 -0.915 0.110 1.00 95.31 124 LEU A CA 1
ATOM 946 C C . LEU A 1 124 ? -1.527 0.579 -0.145 1.00 95.31 124 LEU A C 1
ATOM 948 O O . LEU A 1 124 ? -1.420 1.381 0.783 1.00 95.31 124 LEU A O 1
ATOM 952 N N . VAL A 1 125 ? -1.471 0.938 -1.418 1.00 95.44 125 VAL A N 1
ATOM 953 C CA . VAL A 1 125 ? -1.291 2.288 -1.939 1.00 95.44 125 VAL A CA 1
ATOM 954 C C . VAL A 1 125 ? -2.528 2.626 -2.763 1.00 95.44 125 VAL A C 1
ATOM 956 O O . VAL A 1 125 ? -2.795 1.985 -3.773 1.00 95.44 125 VAL A O 1
ATOM 959 N N . LEU A 1 126 ? -3.301 3.620 -2.330 1.00 95.06 126 LEU A N 1
ATOM 960 C CA . LEU A 1 126 ? -4.535 4.049 -3.011 1.00 95.06 126 LEU A CA 1
ATOM 961 C C . LEU A 1 126 ? -4.411 5.440 -3.644 1.00 95.06 126 LEU A C 1
ATOM 963 O O . LEU A 1 126 ? -5.314 5.899 -4.337 1.00 95.06 126 LEU A O 1
ATOM 967 N N . GLY A 1 127 ? -3.280 6.116 -3.446 1.00 93.56 127 GLY A N 1
ATOM 968 C CA . GLY A 1 127 ? -3.059 7.433 -4.016 1.00 93.56 127 GLY A CA 1
ATOM 969 C C . GLY A 1 127 ? -1.650 7.973 -3.777 1.00 93.56 127 GLY A C 1
ATOM 970 O O . GLY A 1 127 ? -0.765 7.260 -3.295 1.00 93.56 127 GLY A O 1
ATOM 971 N N . PRO A 1 128 ? -1.407 9.239 -4.150 1.00 91.00 128 PRO A N 1
ATOM 972 C CA . PRO A 1 128 ? -0.079 9.838 -4.101 1.00 91.00 128 PRO A CA 1
ATOM 973 C C . PRO A 1 128 ? 0.471 9.995 -2.677 1.00 91.00 128 PRO A C 1
ATOM 975 O O . PRO A 1 128 ? 1.690 10.001 -2.507 1.00 91.00 128 PRO A O 1
ATOM 978 N N . VAL A 1 129 ? -0.376 10.125 -1.651 1.00 90.88 129 VAL A N 1
ATOM 979 C CA . VAL A 1 129 ? 0.075 10.297 -0.262 1.00 90.88 129 VAL A CA 1
ATOM 980 C C . VAL A 1 129 ? 0.657 8.992 0.272 1.00 90.88 129 VAL A C 1
ATOM 982 O O . VAL A 1 129 ? 1.780 8.993 0.779 1.00 90.88 129 VAL A O 1
ATOM 985 N N . SER A 1 130 ? -0.064 7.877 0.128 1.00 93.00 130 SER A N 1
ATOM 986 C CA . SER A 1 130 ? 0.454 6.549 0.482 1.00 93.00 130 SER A CA 1
ATOM 987 C C . SER A 1 130 ? 1.664 6.164 -0.370 1.00 93.00 130 SER A C 1
ATOM 989 O O . SER A 1 130 ? 2.658 5.683 0.176 1.00 93.00 130 SER A O 1
ATOM 991 N N . ALA A 1 131 ? 1.645 6.462 -1.673 1.00 93.94 131 ALA A N 1
ATOM 992 C CA . ALA A 1 131 ? 2.765 6.169 -2.565 1.00 93.94 131 ALA A CA 1
ATOM 993 C C . ALA A 1 131 ? 4.054 6.867 -2.111 1.00 93.94 131 ALA A C 1
ATOM 995 O O . ALA A 1 131 ? 5.074 6.209 -1.925 1.00 93.94 131 ALA A O 1
ATOM 996 N N . ARG A 1 132 ? 3.998 8.182 -1.850 1.00 92.62 132 ARG A N 1
ATOM 997 C CA . ARG A 1 132 ? 5.156 8.966 -1.381 1.00 92.62 132 ARG A CA 1
ATOM 998 C C . ARG A 1 132 ? 5.662 8.526 -0.013 1.00 92.62 132 ARG A C 1
ATOM 1000 O O . ARG A 1 132 ? 6.854 8.628 0.252 1.00 92.62 132 ARG A O 1
ATOM 1007 N N . ARG A 1 133 ? 4.770 8.062 0.867 1.00 91.75 133 ARG A N 1
ATOM 1008 C CA . ARG A 1 133 ? 5.163 7.611 2.205 1.00 91.75 133 ARG A CA 1
ATOM 1009 C C . ARG A 1 133 ? 5.894 6.272 2.178 1.00 91.75 133 ARG A C 1
ATOM 1011 O O . ARG A 1 133 ? 6.808 6.079 2.973 1.00 91.75 133 ARG A O 1
ATOM 1018 N N . PHE A 1 134 ? 5.492 5.352 1.304 1.00 92.62 134 PHE A N 1
ATOM 1019 C CA . PHE A 1 134 ? 6.025 3.989 1.326 1.00 92.62 134 PHE A CA 1
ATOM 1020 C C . PHE A 1 134 ? 7.079 3.704 0.252 1.00 92.62 134 PHE A C 1
ATOM 1022 O O . PHE A 1 134 ? 7.922 2.826 0.463 1.00 92.62 134 PHE A O 1
ATOM 1029 N N . PHE A 1 135 ? 7.057 4.429 -0.872 1.00 95.31 135 PHE A N 1
ATOM 1030 C CA . PHE A 1 135 ? 7.929 4.180 -2.018 1.00 95.31 135 PHE A CA 1
ATOM 1031 C C . PHE A 1 135 ? 8.863 5.370 -2.304 1.00 95.31 135 PHE A C 1
ATOM 1033 O O . PHE A 1 135 ? 8.396 6.467 -2.611 1.00 95.31 135 PHE A O 1
ATOM 1040 N N . PRO A 1 136 ? 10.192 5.176 -2.250 1.00 92.69 136 PRO A N 1
ATOM 1041 C CA . PRO A 1 136 ? 11.160 6.225 -2.531 1.00 92.69 136 PRO A CA 1
ATOM 1042 C C . PRO A 1 136 ? 11.416 6.306 -4.040 1.00 92.69 136 PRO A C 1
ATOM 1044 O O . PRO A 1 136 ? 12.383 5.735 -4.552 1.00 92.69 136 PRO A O 1
ATOM 1047 N N . ALA A 1 137 ? 10.537 7.000 -4.761 1.00 92.62 137 ALA A N 1
ATOM 1048 C CA . ALA A 1 137 ? 10.770 7.350 -6.157 1.00 92.62 137 ALA A CA 1
ATOM 1049 C C . ALA A 1 137 ? 10.235 8.749 -6.498 1.00 92.62 137 ALA A C 1
ATOM 1051 O O . ALA A 1 137 ? 9.268 9.211 -5.883 1.00 92.62 137 ALA A O 1
ATOM 1052 N N . PRO A 1 138 ? 10.862 9.430 -7.471 1.00 93.00 138 PRO A N 1
ATOM 1053 C CA . PRO A 1 138 ? 10.376 10.704 -7.990 1.00 93.00 138 PRO A CA 1
ATOM 1054 C C . PRO A 1 138 ? 9.026 10.555 -8.704 1.00 93.00 138 PRO A C 1
ATOM 1056 O O . PRO A 1 138 ? 8.624 9.456 -9.086 1.00 93.00 138 PRO A O 1
ATOM 1059 N N . SER A 1 139 ? 8.330 11.684 -8.865 1.00 92.75 139 SER A N 1
ATOM 1060 C CA . SER A 1 139 ? 7.150 11.859 -9.730 1.00 92.75 139 SER A CA 1
ATOM 1061 C C . SER A 1 139 ? 5.998 10.854 -9.556 1.00 92.75 139 SER A C 1
ATOM 1063 O O . SER A 1 139 ? 5.202 10.659 -10.470 1.00 92.75 139 SER A O 1
ATOM 1065 N N . LEU A 1 140 ? 5.834 10.244 -8.374 1.00 94.25 140 LEU A N 1
ATOM 1066 C CA . LEU A 1 140 ? 4.784 9.238 -8.117 1.00 94.25 140 LEU A CA 1
ATOM 1067 C C . LEU A 1 140 ? 3.347 9.739 -8.340 1.00 94.25 140 LEU A C 1
ATOM 1069 O O . LEU A 1 140 ? 2.439 8.941 -8.548 1.00 94.25 140 LEU A O 1
ATOM 1073 N N . ASN A 1 141 ? 3.120 11.054 -8.320 1.00 93.00 141 ASN A N 1
ATOM 1074 C CA . ASN A 1 141 ? 1.822 11.642 -8.658 1.00 93.00 141 ASN A CA 1
ATOM 1075 C C . ASN A 1 141 ? 1.435 11.464 -10.136 1.00 93.00 141 ASN A C 1
ATOM 1077 O O . ASN A 1 141 ? 0.245 11.494 -10.433 1.00 93.00 141 ASN A O 1
ATOM 1081 N N . LEU A 1 142 ? 2.398 11.256 -11.041 1.00 94.44 142 LEU A N 1
ATOM 1082 C CA . LEU A 1 142 ? 2.138 11.032 -12.470 1.00 94.44 142 LEU A CA 1
ATOM 1083 C C . LEU A 1 142 ? 1.632 9.620 -12.775 1.00 94.44 142 LEU A C 1
ATOM 1085 O O . LEU A 1 142 ? 1.109 9.372 -13.851 1.00 94.44 142 LEU A O 1
ATOM 1089 N N . LEU A 1 143 ? 1.718 8.701 -11.811 1.00 94.81 143 LEU A N 1
ATOM 1090 C CA . LEU A 1 143 ? 1.195 7.345 -11.967 1.00 94.81 143 LEU A CA 1
ATOM 1091 C C . LEU A 1 143 ? -0.337 7.286 -11.874 1.00 94.81 143 LEU A C 1
ATOM 1093 O O . LEU A 1 143 ? -0.894 6.203 -11.975 1.00 94.81 143 LEU A O 1
ATOM 1097 N N . ALA A 1 144 ? -1.040 8.400 -11.640 1.00 94.06 144 ALA A N 1
ATOM 1098 C CA . ALA A 1 144 ? -2.508 8.444 -11.604 1.00 94.06 144 ALA A CA 1
ATOM 1099 C C . ALA A 1 144 ? -3.157 7.329 -10.745 1.00 94.06 144 ALA A C 1
ATOM 1101 O O . ALA A 1 144 ? -4.221 6.811 -11.076 1.00 94.06 144 ALA A O 1
ATOM 1102 N N . ILE A 1 145 ? -2.521 6.964 -9.623 1.00 93.81 145 ILE A N 1
ATOM 1103 C CA . ILE A 1 145 ? -2.932 5.856 -8.739 1.00 93.81 145 ILE A CA 1
ATOM 1104 C C . ILE A 1 145 ? -4.406 5.939 -8.296 1.00 93.81 145 ILE A C 1
ATOM 1106 O O . ILE A 1 145 ? -5.041 4.887 -8.246 1.00 93.81 145 ILE A O 1
ATOM 1110 N N . PRO A 1 146 ? -5.004 7.122 -8.033 1.00 92.06 146 PRO A N 1
ATOM 1111 C CA . PRO A 1 146 ? -6.431 7.205 -7.704 1.00 92.06 146 PRO A CA 1
ATOM 1112 C C . PRO A 1 146 ? -7.375 6.656 -8.790 1.00 92.06 146 PRO A C 1
ATOM 1114 O O . PRO A 1 146 ? -8.502 6.291 -8.478 1.00 92.06 146 PRO A O 1
ATOM 1117 N N . ASN A 1 147 ? -6.916 6.570 -10.044 1.00 91.62 147 ASN A N 1
ATOM 1118 C CA . ASN A 1 147 ? -7.666 6.003 -11.170 1.00 91.62 147 ASN A CA 1
ATOM 1119 C C . ASN A 1 147 ? -7.355 4.509 -11.395 1.00 91.62 147 ASN A C 1
ATOM 1121 O O . ASN A 1 147 ? -7.786 3.929 -12.390 1.00 91.62 147 ASN A O 1
ATOM 1125 N N . SER A 1 148 ? -6.574 3.891 -10.506 1.00 93.81 148 SER A N 1
ATOM 1126 C CA . SER A 1 148 ? -6.238 2.467 -10.529 1.00 93.81 148 SER A CA 1
ATOM 1127 C C . SER A 1 148 ? -7.148 1.666 -9.588 1.00 93.81 148 SER A C 1
ATOM 1129 O O . SER A 1 148 ? -7.883 2.224 -8.776 1.00 93.81 148 SER A O 1
ATOM 1131 N N . ARG A 1 149 ? -7.069 0.334 -9.645 1.00 92.69 149 ARG A N 1
ATOM 1132 C CA . ARG A 1 149 ? -7.675 -0.577 -8.656 1.00 92.69 149 ARG A CA 1
ATOM 1133 C C . ARG A 1 149 ? -6.874 -0.653 -7.347 1.00 92.69 149 ARG A C 1
ATOM 1135 O O . ARG A 1 149 ? -7.271 -1.374 -6.436 1.00 92.69 149 ARG A O 1
ATOM 1142 N N . GLY A 1 150 ? -5.754 0.065 -7.260 1.00 94.00 150 GLY A N 1
ATOM 1143 C CA . GLY A 1 150 ? -4.848 0.101 -6.119 1.00 94.00 150 GLY A CA 1
ATOM 1144 C C . GLY A 1 150 ? -3.449 -0.409 -6.460 1.00 94.00 150 GLY A C 1
ATOM 1145 O O . GLY A 1 150 ? -3.217 -1.067 -7.477 1.00 94.00 150 GLY A O 1
ATOM 1146 N N . GLY A 1 151 ? -2.504 -0.099 -5.576 1.00 96.38 151 GLY A N 1
ATOM 1147 C CA . GLY A 1 151 ? -1.123 -0.551 -5.644 1.00 96.38 151 GLY A CA 1
ATOM 1148 C C . GLY A 1 151 ? -0.716 -1.364 -4.421 1.00 96.38 151 GLY A C 1
ATOM 1149 O O . GLY A 1 151 ? -1.043 -1.006 -3.296 1.00 96.38 151 GLY A O 1
ATOM 1150 N N . GLY A 1 152 ? 0.005 -2.458 -4.626 1.00 96.62 152 GLY A N 1
ATOM 1151 C CA . GLY A 1 152 ? 0.638 -3.242 -3.571 1.00 96.62 152 GLY A CA 1
ATOM 1152 C C . GLY A 1 152 ? 2.116 -2.890 -3.486 1.00 96.62 152 GLY A C 1
ATOM 1153 O O . GLY A 1 152 ? 2.789 -2.827 -4.512 1.00 96.62 152 GLY A O 1
ATOM 1154 N N . ILE A 1 153 ? 2.632 -2.675 -2.280 1.00 96.38 153 ILE A N 1
ATOM 1155 C CA . ILE A 1 153 ? 4.062 -2.457 -2.042 1.00 96.38 153 ILE A CA 1
ATOM 1156 C C . ILE A 1 153 ? 4.590 -3.427 -0.995 1.00 96.38 153 ILE A C 1
ATOM 1158 O O . ILE A 1 153 ? 3.877 -3.734 -0.048 1.00 96.38 153 ILE A O 1
ATOM 1162 N N . ALA A 1 154 ? 5.833 -3.879 -1.145 1.00 95.69 154 ALA A N 1
ATOM 1163 C CA . ALA A 1 154 ? 6.556 -4.597 -0.098 1.00 95.69 154 ALA A CA 1
ATOM 1164 C C . ALA A 1 154 ? 8.072 -4.371 -0.185 1.00 95.69 154 ALA A C 1
ATOM 1166 O O . ALA A 1 154 ? 8.603 -3.966 -1.228 1.00 95.69 154 ALA A O 1
ATOM 1167 N N . ASP A 1 155 ? 8.750 -4.664 0.922 1.00 95.62 155 ASP A N 1
ATOM 1168 C CA . ASP A 1 155 ? 10.205 -4.705 1.020 1.00 95.62 155 ASP A CA 1
ATOM 1169 C C . ASP A 1 155 ? 10.717 -6.104 0.672 1.00 95.62 155 ASP A C 1
ATOM 1171 O O . ASP A 1 155 ? 10.147 -7.114 1.082 1.00 95.62 155 ASP A O 1
ATOM 1175 N N . TYR A 1 156 ? 11.830 -6.155 -0.051 1.00 95.06 156 TYR A N 1
ATOM 1176 C CA . TYR A 1 156 ? 12.506 -7.383 -0.453 1.00 95.06 156 TYR A CA 1
ATOM 1177 C C . TYR A 1 156 ? 13.960 -7.324 -0.011 1.00 95.06 156 TYR A C 1
ATOM 1179 O O . TYR A 1 156 ? 14.649 -6.324 -0.239 1.00 95.06 156 TYR A O 1
ATOM 1187 N N . GLN A 1 157 ? 14.434 -8.396 0.617 1.00 94.06 157 GLN A N 1
ATOM 1188 C CA . GLN A 1 157 ? 15.812 -8.535 1.065 1.00 94.06 157 GLN A CA 1
ATOM 1189 C C . GLN A 1 157 ? 16.457 -9.742 0.386 1.00 94.06 157 GLN A C 1
ATOM 1191 O O . GLN A 1 157 ? 16.411 -10.857 0.897 1.00 94.06 157 GLN A O 1
ATOM 1196 N N . TYR A 1 158 ? 17.116 -9.486 -0.741 1.00 88.69 158 TYR A N 1
ATOM 1197 C CA . TYR A 1 158 ? 17.861 -10.512 -1.462 1.00 88.69 158 TYR A CA 1
ATOM 1198 C C . TYR A 1 158 ? 19.137 -10.869 -0.711 1.00 88.69 158 TYR A C 1
ATOM 1200 O O . TYR A 1 158 ? 19.831 -9.991 -0.192 1.00 88.69 158 TYR A O 1
ATOM 1208 N N . GLN A 1 159 ? 19.461 -12.160 -0.691 1.00 82.31 159 GLN A N 1
ATOM 1209 C CA . GLN A 1 159 ? 20.734 -12.670 -0.172 1.00 82.31 159 GLN A CA 1
ATOM 1210 C C . GLN A 1 159 ? 21.690 -13.065 -1.307 1.00 82.31 159 GLN A C 1
ATOM 1212 O O . GLN A 1 159 ? 22.894 -12.839 -1.201 1.00 82.31 159 GLN A O 1
ATOM 1217 N N . ALA A 1 160 ? 21.159 -13.586 -2.417 1.00 76.75 160 ALA A N 1
ATOM 1218 C CA . ALA A 1 160 ? 21.911 -13.980 -3.605 1.00 76.75 160 ALA A CA 1
ATOM 1219 C C . ALA A 1 160 ? 21.156 -13.559 -4.884 1.00 76.75 160 ALA A C 1
ATOM 1221 O O . ALA A 1 160 ? 19.928 -13.544 -4.877 1.00 76.75 160 ALA A O 1
ATOM 1222 N N . PRO A 1 161 ? 21.844 -13.200 -5.986 1.00 79.19 161 PRO A N 1
ATOM 1223 C CA . PRO A 1 161 ? 23.302 -13.136 -6.148 1.00 79.19 161 PRO A CA 1
ATOM 1224 C C . PRO A 1 161 ? 23.946 -11.928 -5.450 1.00 79.19 161 PRO A C 1
ATOM 1226 O O . PRO A 1 161 ? 25.168 -11.854 -5.339 1.00 79.19 161 PRO A O 1
ATOM 1229 N N . PHE A 1 162 ? 23.143 -10.972 -4.979 1.00 78.94 162 PHE A N 1
ATOM 1230 C CA . PHE A 1 162 ? 23.613 -9.747 -4.343 1.00 78.94 162 PHE A CA 1
ATOM 1231 C C . PHE A 1 162 ? 22.798 -9.463 -3.088 1.00 78.94 162 PHE A C 1
ATOM 1233 O O . PHE A 1 162 ? 21.570 -9.523 -3.128 1.00 78.94 162 PHE A O 1
ATOM 1240 N N . ARG A 1 163 ? 23.474 -9.099 -1.994 1.00 87.94 163 ARG A N 1
ATOM 1241 C CA . ARG A 1 163 ? 22.793 -8.645 -0.784 1.00 87.94 163 ARG A CA 1
ATOM 1242 C C . ARG A 1 163 ? 22.276 -7.224 -0.986 1.00 87.94 163 ARG A C 1
ATOM 1244 O O . ARG A 1 163 ? 23.038 -6.266 -0.860 1.00 87.94 163 ARG A O 1
ATOM 1251 N N . GLU A 1 164 ? 20.995 -7.092 -1.303 1.00 91.56 164 GLU A N 1
ATOM 1252 C CA . GLU A 1 164 ? 20.345 -5.804 -1.556 1.00 91.56 164 GLU A CA 1
ATOM 1253 C C . GLU A 1 164 ? 18.980 -5.726 -0.878 1.00 91.56 164 GLU A C 1
ATOM 1255 O O . GLU A 1 164 ? 18.293 -6.730 -0.687 1.00 91.56 164 GLU A O 1
ATOM 1260 N N . ARG A 1 165 ? 18.593 -4.501 -0.515 1.00 93.69 165 ARG A N 1
ATOM 1261 C CA . ARG A 1 165 ? 17.236 -4.184 -0.078 1.00 93.69 165 ARG A CA 1
ATOM 1262 C C . ARG A 1 165 ? 16.559 -3.384 -1.170 1.00 93.69 165 ARG A C 1
ATOM 1264 O O . ARG A 1 165 ? 17.065 -2.337 -1.565 1.00 93.69 165 ARG A O 1
ATOM 1271 N N . MET A 1 166 ? 15.430 -3.885 -1.637 1.00 95.50 166 MET A N 1
ATOM 1272 C CA . MET A 1 166 ? 14.646 -3.266 -2.693 1.00 95.50 166 MET A CA 1
ATOM 1273 C C . MET A 1 166 ? 13.206 -3.097 -2.235 1.00 95.50 166 MET A C 1
ATOM 1275 O O . MET A 1 166 ? 12.717 -3.832 -1.380 1.00 95.50 166 MET A O 1
ATOM 1279 N N . LYS A 1 167 ? 12.526 -2.129 -2.834 1.00 96.75 167 LYS A N 1
ATOM 1280 C CA . LYS A 1 167 ? 11.081 -1.953 -2.719 1.00 96.75 167 LYS A CA 1
ATOM 1281 C C . LYS A 1 167 ? 10.461 -2.256 -4.065 1.00 96.75 167 LYS A C 1
ATOM 1283 O O . LYS A 1 167 ? 10.944 -1.738 -5.069 1.00 96.75 167 LYS A O 1
ATOM 1288 N N . LEU A 1 168 ? 9.396 -3.048 -4.072 1.00 97.56 168 LEU A N 1
ATOM 1289 C CA . LEU A 1 168 ? 8.567 -3.284 -5.251 1.00 97.56 168 LEU A CA 1
ATOM 1290 C C . LEU A 1 168 ? 7.204 -2.649 -5.016 1.00 97.56 168 LEU A C 1
ATOM 1292 O O . LEU A 1 168 ? 6.563 -2.961 -4.018 1.00 97.56 168 LEU A O 1
ATOM 1296 N N . LEU A 1 169 ? 6.767 -1.810 -5.948 1.00 97.81 169 LEU A N 1
ATOM 1297 C CA . LEU A 1 169 ? 5.410 -1.289 -6.047 1.00 97.81 169 LEU A CA 1
ATOM 1298 C C . LEU A 1 169 ? 4.772 -1.844 -7.326 1.00 97.81 169 LEU A C 1
ATOM 1300 O O . LEU A 1 169 ? 5.312 -1.664 -8.413 1.00 97.81 169 LEU A O 1
ATOM 1304 N N . VAL A 1 170 ? 3.628 -2.508 -7.195 1.00 97.50 170 VAL A N 1
ATOM 1305 C CA . VAL A 1 170 ? 2.815 -3.005 -8.311 1.00 97.50 170 VAL A CA 1
ATOM 1306 C C . VAL A 1 170 ? 1.494 -2.257 -8.296 1.00 97.50 170 VAL A C 1
ATOM 1308 O O . VAL A 1 170 ? 0.781 -2.335 -7.304 1.00 97.50 170 VAL A O 1
ATOM 1311 N N . ILE A 1 171 ? 1.154 -1.553 -9.371 1.00 97.25 171 ILE A N 1
ATOM 1312 C CA . ILE A 1 171 ? -0.116 -0.827 -9.517 1.00 97.25 171 ILE A CA 1
ATOM 1313 C C . ILE A 1 171 ? -0.959 -1.549 -10.563 1.00 97.25 171 ILE A C 1
ATOM 1315 O O . ILE A 1 171 ? -0.472 -1.777 -11.668 1.00 97.25 171 ILE A O 1
ATOM 1319 N N . ASP A 1 172 ? -2.202 -1.905 -10.234 1.00 96.44 172 ASP A N 1
ATOM 1320 C CA . ASP A 1 172 ? -3.147 -2.526 -11.171 1.00 96.44 172 ASP A CA 1
ATOM 1321 C C . ASP A 1 172 ? -4.187 -1.495 -11.615 1.00 96.44 172 ASP A C 1
ATOM 1323 O O . ASP A 1 172 ? -4.998 -1.044 -10.812 1.00 96.44 172 ASP A O 1
ATOM 1327 N N . TYR A 1 173 ? -4.187 -1.116 -12.891 1.00 95.81 173 TYR A N 1
ATOM 1328 C CA . TYR A 1 173 ? -5.145 -0.150 -13.436 1.00 95.81 173 TYR A CA 1
ATOM 1329 C C . TYR A 1 173 ? -6.451 -0.807 -13.882 1.00 95.81 173 TYR A C 1
ATOM 1331 O O . TYR A 1 173 ? -7.433 -0.115 -14.133 1.00 95.81 173 TYR A O 1
ATOM 1339 N N . GLY A 1 174 ? -6.481 -2.136 -14.027 1.00 94.50 174 GLY A N 1
ATOM 1340 C CA . GLY A 1 174 ? -7.618 -2.857 -14.602 1.00 94.50 174 GLY A CA 1
ATOM 1341 C C . GLY A 1 174 ? -7.904 -2.561 -16.081 1.00 94.50 174 GLY A C 1
ATOM 1342 O O . GLY A 1 174 ? -8.849 -3.125 -16.623 1.00 94.50 174 GLY A O 1
ATOM 1343 N N . ASN A 1 175 ? -7.125 -1.678 -16.715 1.00 94.25 175 ASN A N 1
ATOM 1344 C CA . ASN A 1 175 ? -7.206 -1.306 -18.123 1.00 94.25 175 ASN A CA 1
ATOM 1345 C C . ASN A 1 175 ? -5.792 -1.022 -18.656 1.00 94.25 175 ASN A C 1
ATOM 1347 O O . ASN A 1 175 ? -5.072 -0.186 -18.105 1.00 94.25 175 ASN A O 1
ATOM 1351 N N . SER A 1 176 ? -5.419 -1.682 -19.754 1.00 95.50 176 SER A N 1
ATOM 1352 C CA . SER A 1 176 ? -4.124 -1.515 -20.422 1.00 95.50 176 SER A CA 1
ATOM 1353 C C . SER A 1 176 ? -3.897 -0.102 -20.955 1.00 95.50 176 SER A C 1
ATOM 1355 O O . SER A 1 176 ? -2.776 0.393 -20.901 1.00 95.50 176 SER A O 1
ATOM 1357 N N . THR A 1 177 ? -4.950 0.590 -21.400 1.00 95.69 177 THR A N 1
ATOM 1358 C CA . THR A 1 177 ? -4.830 1.960 -21.931 1.00 95.69 177 THR A CA 1
ATOM 1359 C C . THR A 1 177 ? -4.427 2.939 -20.828 1.00 95.69 177 THR A C 1
ATOM 1361 O O . THR A 1 177 ? -3.504 3.732 -21.002 1.00 95.69 177 THR A O 1
ATOM 1364 N N . ALA A 1 178 ? -5.074 2.840 -19.661 1.00 95.94 178 ALA A N 1
ATOM 1365 C CA . ALA A 1 178 ? -4.755 3.673 -18.504 1.00 95.94 178 ALA A CA 1
ATOM 1366 C C . ALA A 1 178 ? -3.341 3.384 -17.971 1.00 95.94 178 ALA A C 1
ATOM 1368 O O . ALA A 1 178 ? -2.599 4.316 -17.661 1.00 95.94 178 ALA A O 1
ATOM 1369 N N . ALA A 1 179 ? -2.948 2.106 -17.925 1.00 96.75 179 ALA A N 1
ATOM 1370 C CA . ALA A 1 179 ? -1.601 1.706 -17.529 1.00 96.75 179 ALA A CA 1
ATOM 1371 C C . ALA A 1 179 ? -0.537 2.238 -18.504 1.00 96.75 179 ALA A C 1
ATOM 1373 O O . ALA A 1 179 ? 0.465 2.800 -18.069 1.00 96.75 179 ALA A O 1
ATOM 1374 N N . ALA A 1 180 ? -0.762 2.121 -19.815 1.00 96.50 180 ALA A N 1
ATOM 1375 C CA . ALA A 1 180 ? 0.163 2.615 -20.831 1.00 96.50 180 ALA A CA 1
ATOM 1376 C C . ALA A 1 180 ? 0.336 4.139 -20.768 1.00 96.50 180 ALA A C 1
ATOM 1378 O O . ALA A 1 180 ? 1.463 4.631 -20.806 1.00 96.50 180 ALA A O 1
ATOM 1379 N N . GLN A 1 181 ? -0.761 4.883 -20.600 1.00 96.12 181 GLN A N 1
ATOM 1380 C CA . GLN A 1 181 ? -0.715 6.338 -20.463 1.00 96.12 181 GLN A CA 1
ATOM 1381 C C . GLN A 1 181 ? 0.055 6.767 -19.205 1.00 96.12 181 GLN A C 1
ATOM 1383 O O . GLN A 1 181 ? 0.943 7.616 -19.290 1.00 96.12 181 GLN A O 1
ATOM 1388 N N . ALA A 1 182 ? -0.245 6.165 -18.049 1.00 96.50 182 ALA A N 1
ATOM 1389 C CA . ALA A 1 182 ? 0.457 6.458 -16.799 1.00 96.50 182 ALA A CA 1
ATOM 1390 C C . ALA A 1 182 ? 1.950 6.094 -16.884 1.00 96.50 182 ALA A C 1
ATOM 1392 O O . ALA A 1 182 ? 2.799 6.836 -16.392 1.00 96.50 182 ALA A O 1
ATOM 1393 N N . TYR A 1 183 ? 2.280 4.985 -17.552 1.00 97.00 183 TYR A N 1
ATOM 1394 C CA . TYR A 1 183 ? 3.658 4.567 -17.799 1.00 97.00 183 TYR A CA 1
ATOM 1395 C C . TYR A 1 183 ? 4.419 5.592 -18.643 1.00 97.00 183 TYR A C 1
ATOM 1397 O O . TYR A 1 183 ? 5.493 6.028 -18.234 1.00 97.00 183 TYR A O 1
ATOM 1405 N N . GLN A 1 184 ? 3.856 6.014 -19.779 1.00 95.50 184 GLN A N 1
ATOM 1406 C CA . GLN A 1 184 ? 4.485 6.992 -20.672 1.00 95.50 184 GLN A CA 1
ATOM 1407 C C . GLN A 1 184 ? 4.724 8.328 -19.967 1.00 95.50 184 GLN A C 1
ATOM 1409 O O . GLN A 1 184 ? 5.836 8.847 -20.007 1.00 95.50 184 GLN A O 1
ATOM 1414 N N . GLN A 1 185 ? 3.713 8.847 -19.263 1.00 95.31 185 GLN A N 1
ATOM 1415 C CA . GLN A 1 185 ? 3.828 10.098 -18.507 1.00 95.31 185 GLN A CA 1
ATOM 1416 C C . GLN A 1 185 ? 4.904 10.015 -17.422 1.00 95.31 185 GLN A C 1
ATOM 1418 O O . GLN A 1 185 ? 5.686 10.950 -17.240 1.00 95.31 185 GLN A O 1
ATOM 1423 N N . TYR A 1 186 ? 4.958 8.893 -16.703 1.00 96.06 186 TYR A N 1
ATOM 1424 C CA . TYR A 1 186 ? 5.962 8.679 -15.673 1.00 96.06 186 TYR A CA 1
ATOM 1425 C C . TYR A 1 186 ? 7.370 8.599 -16.268 1.00 96.06 186 TYR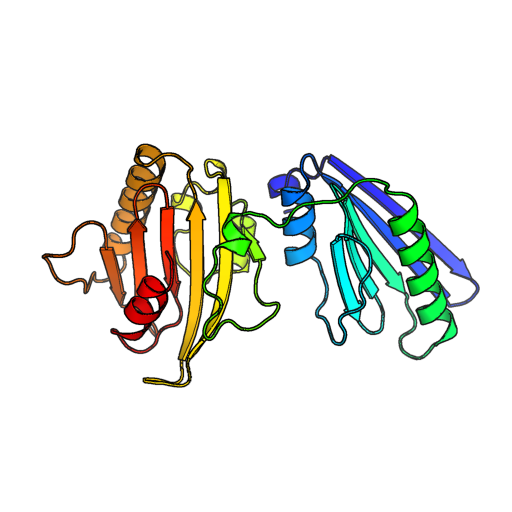 A C 1
ATOM 1427 O O . TYR A 1 186 ? 8.250 9.340 -15.843 1.00 96.06 186 TYR A O 1
ATOM 1435 N N . VAL A 1 187 ? 7.580 7.740 -17.271 1.00 95.19 187 VAL A N 1
ATOM 1436 C CA . VAL A 1 187 ? 8.882 7.538 -17.926 1.00 95.19 187 VAL A CA 1
ATOM 1437 C C . VAL A 1 187 ? 9.407 8.835 -18.524 1.00 95.19 187 VAL A C 1
ATOM 1439 O O . VAL A 1 187 ? 10.536 9.200 -18.213 1.00 95.19 187 VAL A O 1
ATOM 1442 N N . GLN A 1 188 ? 8.581 9.566 -19.277 1.00 93.75 188 GLN A N 1
ATOM 1443 C CA . GLN A 1 188 ? 8.968 10.842 -19.879 1.00 93.75 188 GLN A CA 1
ATOM 1444 C C . GLN A 1 188 ? 9.448 11.845 -18.818 1.00 93.75 188 GLN A C 1
ATOM 1446 O O . GLN A 1 188 ? 10.508 12.445 -18.967 1.00 93.75 188 GLN A O 1
ATOM 1451 N N . SER A 1 189 ? 8.726 11.970 -17.699 1.00 94.44 189 SER A N 1
ATOM 1452 C CA . SER A 1 189 ? 9.130 12.863 -16.605 1.00 94.44 189 SER A CA 1
ATOM 1453 C C . SER A 1 189 ? 10.447 12.452 -15.943 1.00 94.44 189 SER A C 1
ATOM 1455 O O . SER A 1 189 ? 11.197 13.319 -15.496 1.00 94.44 189 SER A O 1
ATOM 1457 N N . ILE A 1 190 ? 10.730 11.151 -15.830 1.00 93.25 190 ILE A N 1
ATOM 1458 C CA . ILE A 1 190 ? 11.994 10.686 -15.247 1.00 93.25 190 ILE A CA 1
ATOM 1459 C C . ILE A 1 190 ? 13.150 10.878 -16.236 1.00 93.25 190 ILE A C 1
ATOM 1461 O O . ILE A 1 190 ? 14.239 11.256 -15.809 1.00 93.25 190 ILE A O 1
ATOM 1465 N N . GLU A 1 191 ? 12.922 10.681 -17.536 1.00 92.75 191 GLU A N 1
ATOM 1466 C CA . GLU A 1 191 ? 13.919 10.886 -18.600 1.00 92.75 191 GLU A CA 1
ATOM 1467 C C . GLU A 1 191 ? 14.411 12.333 -18.694 1.00 92.75 191 GLU A C 1
ATOM 1469 O O . GLU A 1 191 ? 15.583 12.560 -18.988 1.00 92.75 191 GLU A O 1
ATOM 1474 N N . GLU A 1 192 ? 13.561 13.310 -18.369 1.00 90.94 192 GLU A N 1
ATOM 1475 C CA . GLU A 1 192 ? 13.953 14.725 -18.292 1.00 90.94 192 GLU A CA 1
ATOM 1476 C C . GLU A 1 192 ? 15.024 14.997 -17.218 1.00 90.94 192 GLU A C 1
ATOM 1478 O O . GLU A 1 192 ? 15.764 15.974 -17.314 1.00 90.94 192 GLU A O 1
ATOM 1483 N N . GLN A 1 193 ? 15.114 14.149 -16.187 1.00 88.62 193 GLN A N 1
ATOM 1484 C CA . GLN A 1 193 ? 15.958 14.376 -15.004 1.00 88.62 193 GLN A CA 1
ATOM 1485 C C . GLN A 1 193 ? 17.066 13.332 -14.834 1.00 88.62 193 GLN A C 1
ATOM 1487 O O . GLN A 1 193 ? 18.064 13.579 -14.152 1.00 88.62 193 GLN A O 1
ATOM 1492 N N . HIS A 1 194 ? 16.896 12.149 -15.420 1.00 90.56 194 HIS A N 1
ATOM 1493 C CA . HIS A 1 194 ? 17.753 10.998 -15.190 1.00 90.56 194 HIS A CA 1
ATOM 1494 C C . HIS A 1 194 ? 18.040 10.245 -16.485 1.00 90.56 194 HIS A C 1
ATOM 1496 O O . HIS A 1 194 ? 17.173 10.038 -17.328 1.00 90.56 194 HIS A O 1
ATOM 1502 N N . GLN A 1 195 ? 19.270 9.746 -16.604 1.00 86.69 195 GLN A N 1
ATOM 1503 C CA . GLN A 1 195 ? 19.677 8.955 -17.758 1.00 86.69 195 GLN A CA 1
ATOM 1504 C C . GLN A 1 195 ? 18.967 7.590 -17.763 1.00 86.69 195 GLN A C 1
ATOM 1506 O O . GLN A 1 195 ? 19.141 6.783 -16.840 1.00 86.69 195 GLN A O 1
ATOM 1511 N N . ASN A 1 196 ? 18.216 7.315 -18.833 1.00 86.00 196 ASN A N 1
ATOM 1512 C CA . ASN A 1 196 ? 17.698 5.984 -19.131 1.00 86.00 196 ASN A CA 1
ATOM 1513 C C . ASN A 1 196 ? 18.857 5.077 -19.579 1.00 86.00 196 ASN A C 1
ATOM 1515 O O . ASN A 1 196 ? 19.592 5.381 -20.517 1.00 86.00 196 ASN A O 1
ATOM 1519 N N . VAL A 1 197 ? 19.045 3.968 -18.868 1.00 87.31 197 VAL A N 1
ATOM 1520 C CA . VAL A 1 197 ? 20.092 2.964 -19.102 1.00 87.31 197 VAL A CA 1
ATOM 1521 C C . VAL A 1 197 ? 19.496 1.620 -19.526 1.00 87.31 197 VAL A C 1
ATOM 1523 O O . VAL A 1 197 ? 20.120 0.569 -19.352 1.00 87.31 197 VAL A O 1
ATOM 1526 N N . SER A 1 198 ? 18.269 1.611 -20.040 1.00 80.69 198 SER A N 1
ATOM 1527 C CA . SER A 1 198 ? 17.646 0.403 -20.593 1.00 80.69 198 SER A CA 1
ATOM 1528 C C . SER A 1 198 ? 18.338 -0.025 -21.884 1.00 80.69 198 SER A C 1
ATOM 1530 O O . SER A 1 198 ? 18.850 0.827 -22.609 1.00 80.69 198 SER A O 1
ATOM 1532 N N . PRO A 1 199 ? 18.366 -1.329 -22.208 1.00 72.44 199 PRO A N 1
ATOM 1533 C CA . PRO A 1 199 ? 18.676 -1.751 -23.568 1.00 72.44 199 PRO A CA 1
ATOM 1534 C C . PRO A 1 199 ? 17.632 -1.164 -24.529 1.00 72.44 199 PRO A C 1
ATOM 1536 O O . PRO A 1 199 ? 16.441 -1.205 -24.217 1.00 72.44 199 PRO A O 1
ATOM 1539 N N . SER A 1 200 ? 18.075 -0.655 -25.681 1.00 64.69 200 SER A N 1
ATOM 1540 C CA . SER A 1 200 ? 17.233 -0.021 -26.712 1.00 64.69 200 SER A CA 1
ATOM 1541 C C . SER A 1 200 ? 16.076 -0.898 -27.193 1.00 64.69 200 SER A C 1
ATOM 1543 O O . SER A 1 200 ? 15.048 -0.388 -27.624 1.00 64.69 200 SER A O 1
ATOM 1545 N N . ASP A 1 201 ? 16.235 -2.215 -27.087 1.00 68.06 201 ASP A N 1
ATOM 1546 C CA . ASP A 1 201 ? 15.348 -3.186 -27.727 1.00 68.06 201 ASP A CA 1
ATOM 1547 C C . ASP A 1 201 ? 14.204 -3.641 -26.807 1.00 68.06 201 ASP A C 1
ATOM 1549 O O . ASP A 1 201 ? 13.340 -4.419 -27.212 1.00 68.06 201 ASP A O 1
ATOM 1553 N N . VAL A 1 202 ? 14.178 -3.183 -25.548 1.00 76.00 202 VAL A N 1
ATOM 1554 C CA . VAL A 1 202 ? 13.146 -3.587 -24.586 1.00 76.00 202 VAL A CA 1
ATOM 1555 C C . VAL A 1 202 ? 12.028 -2.552 -24.549 1.00 76.00 202 VAL A C 1
ATOM 1557 O O . VAL A 1 202 ? 12.085 -1.572 -23.809 1.00 76.00 202 VAL A O 1
ATOM 1560 N N . GLN A 1 203 ? 10.969 -2.811 -25.315 1.00 79.25 203 GLN A N 1
ATOM 1561 C CA . GLN A 1 203 ? 9.725 -2.050 -25.211 1.00 79.25 203 GLN A CA 1
ATOM 1562 C C . GLN A 1 203 ? 9.085 -2.244 -23.825 1.00 79.25 203 GLN A C 1
ATOM 1564 O O . GLN A 1 203 ? 9.202 -3.310 -23.218 1.00 79.25 203 GLN A O 1
ATOM 1569 N N . ASN A 1 204 ? 8.394 -1.213 -23.327 1.00 90.56 204 ASN A N 1
ATOM 1570 C CA . ASN A 1 204 ? 7.647 -1.230 -22.059 1.00 90.56 204 ASN A CA 1
ATOM 1571 C C . ASN A 1 204 ? 8.497 -1.417 -20.792 1.00 90.56 204 ASN A C 1
ATOM 1573 O O . ASN A 1 204 ? 7.972 -1.755 -19.729 1.00 90.56 204 ASN A O 1
ATOM 1577 N N . ARG A 1 205 ? 9.807 -1.169 -20.869 1.00 94.44 205 ARG A N 1
ATOM 1578 C CA . ARG A 1 205 ? 10.701 -1.190 -19.713 1.00 94.44 205 ARG A CA 1
ATOM 1579 C C . ARG A 1 205 ? 11.656 -0.007 -19.746 1.00 94.44 205 ARG A C 1
ATOM 1581 O O . ARG A 1 205 ? 12.342 0.213 -20.734 1.00 94.44 205 ARG A O 1
ATOM 1588 N N . ALA A 1 206 ? 11.738 0.698 -18.626 1.00 94.81 206 ALA A N 1
ATOM 1589 C CA . ALA A 1 206 ? 12.667 1.792 -18.412 1.00 94.81 206 ALA A CA 1
ATOM 1590 C C . ALA A 1 206 ? 13.451 1.567 -17.111 1.00 94.81 206 ALA A C 1
ATOM 1592 O O . ALA A 1 206 ? 12.875 1.322 -16.054 1.00 94.81 206 ALA A O 1
ATOM 1593 N N . LEU A 1 207 ? 14.774 1.626 -17.182 1.00 96.00 207 LEU A N 1
ATOM 1594 C CA . LEU A 1 207 ? 15.708 1.495 -16.079 1.00 96.00 207 LEU A CA 1
ATOM 1595 C C . LEU A 1 207 ? 16.508 2.786 -15.992 1.00 96.00 207 LEU A C 1
ATOM 1597 O O . LEU A 1 207 ? 17.235 3.134 -16.917 1.00 96.00 207 LEU A O 1
ATOM 1601 N N . PHE A 1 208 ? 16.415 3.460 -14.860 1.00 95.06 208 PHE A N 1
ATOM 1602 C CA . PHE A 1 208 ? 17.049 4.745 -14.621 1.00 95.06 208 PHE A CA 1
ATOM 1603 C C . PHE A 1 208 ? 18.165 4.607 -13.602 1.00 95.06 208 PHE A C 1
ATOM 1605 O O . PHE A 1 208 ? 18.015 3.918 -12.587 1.00 95.06 208 PHE A O 1
ATOM 1612 N N . LYS A 1 209 ? 19.280 5.293 -13.855 1.00 93.94 209 LYS A N 1
ATOM 1613 C CA . LYS A 1 209 ? 20.328 5.480 -12.852 1.00 93.94 209 LYS A CA 1
ATOM 1614 C C . LYS A 1 209 ? 20.011 6.736 -12.040 1.00 93.94 209 LYS A C 1
ATOM 1616 O O . LYS A 1 209 ? 20.116 7.850 -12.546 1.00 93.94 209 LYS A O 1
ATOM 1621 N N . LEU A 1 210 ? 19.636 6.543 -10.780 1.00 91.00 210 LEU A N 1
ATOM 1622 C CA . LEU A 1 210 ? 19.530 7.611 -9.789 1.00 91.00 210 LEU A CA 1
ATOM 1623 C C . LEU A 1 210 ? 20.893 7.809 -9.102 1.00 91.00 210 LEU A C 1
ATOM 1625 O O . LEU A 1 210 ? 21.841 7.068 -9.362 1.00 91.00 210 LEU A O 1
ATOM 1629 N N . ALA A 1 211 ? 21.000 8.794 -8.203 1.00 87.19 211 ALA A N 1
ATOM 1630 C CA . ALA A 1 211 ? 22.267 9.143 -7.550 1.00 87.19 211 ALA A CA 1
ATOM 1631 C C . ALA A 1 211 ? 22.972 7.934 -6.898 1.00 87.19 211 ALA A C 1
ATOM 1633 O O . ALA A 1 211 ? 24.151 7.703 -7.148 1.00 87.19 211 ALA A O 1
ATOM 1634 N N . ASN A 1 212 ? 22.233 7.134 -6.119 1.00 88.25 212 ASN A N 1
ATOM 1635 C CA . ASN A 1 212 ? 22.779 6.013 -5.338 1.00 88.25 212 ASN A CA 1
ATOM 1636 C C . ASN A 1 212 ? 22.069 4.673 -5.594 1.00 88.25 212 ASN A C 1
ATOM 1638 O O . ASN A 1 212 ? 22.294 3.703 -4.865 1.00 88.25 212 ASN A O 1
ATOM 1642 N N . SER A 1 213 ? 21.175 4.613 -6.579 1.00 93.94 213 SER A N 1
ATOM 1643 C CA . SER A 1 213 ? 20.359 3.430 -6.840 1.00 93.94 213 SER A CA 1
ATOM 1644 C C . SER A 1 213 ? 19.868 3.369 -8.283 1.00 93.94 213 SER A C 1
ATOM 1646 O O . SER A 1 213 ? 19.977 4.327 -9.046 1.00 93.94 213 SER A O 1
ATOM 1648 N N . PHE A 1 214 ? 19.310 2.223 -8.650 1.00 95.06 214 PHE A N 1
ATOM 1649 C CA . PHE A 1 214 ? 18.568 2.029 -9.881 1.00 95.06 214 PHE A CA 1
ATOM 1650 C C . PHE A 1 214 ? 17.068 2.026 -9.596 1.00 95.06 214 PHE A C 1
ATOM 1652 O O . PHE A 1 214 ? 16.614 1.455 -8.600 1.00 95.06 214 PHE A O 1
ATOM 1659 N N . LEU A 1 215 ? 16.319 2.649 -10.502 1.00 96.62 215 LEU A N 1
ATOM 1660 C CA . LEU A 1 215 ? 14.864 2.629 -10.535 1.00 96.62 215 LEU A CA 1
ATOM 1661 C C . LEU A 1 215 ? 14.420 1.925 -11.813 1.00 96.62 215 LEU A C 1
ATOM 1663 O O . LEU A 1 215 ? 14.711 2.392 -12.909 1.00 96.62 215 LEU A O 1
ATOM 1667 N N . LEU A 1 216 ? 13.719 0.809 -11.671 1.00 96.62 216 LEU A N 1
ATOM 1668 C CA . LEU A 1 216 ? 13.055 0.133 -12.779 1.00 96.62 216 LEU A CA 1
ATOM 1669 C C . LEU A 1 216 ? 11.588 0.551 -12.808 1.00 96.62 216 LEU A C 1
ATOM 1671 O O . LEU A 1 216 ? 10.939 0.539 -11.767 1.00 96.62 216 LEU A O 1
ATOM 1675 N N . CYS A 1 217 ? 11.079 0.855 -13.994 1.00 96.94 217 CYS A N 1
ATOM 1676 C CA . CYS A 1 217 ? 9.668 1.013 -14.308 1.00 96.94 217 CYS A CA 1
ATOM 1677 C C . CYS A 1 217 ? 9.334 0.083 -15.481 1.00 96.94 217 CYS A C 1
ATOM 1679 O O . CYS A 1 217 ? 9.936 0.183 -16.551 1.00 96.94 217 CYS A O 1
ATOM 1681 N N . GLU A 1 218 ? 8.397 -0.838 -15.295 1.00 96.31 218 GLU A N 1
ATOM 1682 C CA . GLU A 1 218 ? 7.997 -1.811 -16.312 1.00 96.31 218 GLU A CA 1
ATOM 1683 C C . GLU A 1 218 ? 6.475 -1.846 -16.442 1.00 96.31 218 GLU A C 1
ATOM 1685 O O . GLU A 1 218 ? 5.763 -1.979 -15.448 1.00 96.31 218 GLU A O 1
ATOM 1690 N N . LEU A 1 219 ? 5.983 -1.738 -17.673 1.00 96.62 219 LEU A N 1
ATOM 1691 C CA . LEU A 1 219 ? 4.576 -1.897 -18.013 1.00 96.62 219 LEU A CA 1
ATOM 1692 C C . LEU A 1 219 ? 4.318 -3.353 -18.416 1.00 96.62 219 LEU A C 1
ATOM 1694 O O . LEU A 1 219 ? 4.957 -3.886 -19.323 1.00 96.62 219 LEU A O 1
ATOM 1698 N N . ARG A 1 220 ? 3.351 -3.990 -17.752 1.00 94.25 220 ARG A N 1
ATOM 1699 C CA . ARG A 1 220 ? 2.877 -5.345 -18.051 1.00 94.25 220 ARG A CA 1
ATOM 1700 C C . ARG A 1 220 ? 1.367 -5.344 -18.169 1.00 94.25 220 ARG A C 1
ATOM 1702 O O . ARG A 1 220 ? 0.670 -5.306 -17.158 1.00 94.25 220 ARG A O 1
ATOM 1709 N N . GLU A 1 221 ? 0.875 -5.391 -19.403 1.00 92.75 221 GLU A N 1
ATOM 1710 C CA . GLU A 1 221 ? -0.556 -5.367 -19.719 1.00 92.75 221 GLU A CA 1
ATOM 1711 C C . GLU A 1 221 ? -1.272 -4.178 -19.048 1.00 92.75 221 GLU A C 1
ATOM 1713 O O . GLU A 1 221 ? -1.133 -3.038 -19.481 1.00 92.75 221 GLU A O 1
ATOM 1718 N N . GLN A 1 222 ? -2.021 -4.435 -17.974 1.00 95.38 222 GLN A N 1
ATOM 1719 C CA . GLN A 1 222 ? -2.778 -3.455 -17.193 1.00 95.38 222 GLN A CA 1
ATOM 1720 C C . GLN A 1 222 ? -2.076 -3.011 -15.898 1.00 95.38 222 GLN A C 1
ATOM 1722 O O . GLN A 1 222 ? -2.711 -2.396 -15.038 1.00 95.38 222 GLN A O 1
ATOM 1727 N N . ARG A 1 223 ? -0.796 -3.356 -15.711 1.00 96.25 223 ARG A N 1
ATOM 1728 C CA . ARG A 1 223 ? -0.046 -3.111 -14.474 1.00 96.25 223 ARG A CA 1
ATOM 1729 C C . ARG A 1 223 ? 1.251 -2.356 -14.724 1.00 96.25 223 ARG A C 1
ATOM 1731 O O . ARG A 1 223 ? 1.930 -2.592 -15.720 1.00 96.25 223 ARG A O 1
ATOM 1738 N N . ILE A 1 224 ? 1.633 -1.519 -13.765 1.00 97.25 224 ILE A N 1
ATOM 1739 C CA . ILE A 1 224 ? 2.968 -0.913 -13.706 1.00 97.25 224 ILE A CA 1
ATOM 1740 C C . ILE A 1 224 ? 3.715 -1.490 -12.511 1.00 97.25 224 ILE A C 1
ATOM 1742 O O . ILE A 1 224 ? 3.187 -1.539 -11.400 1.00 97.25 224 ILE A O 1
ATOM 1746 N N . LEU A 1 225 ? 4.949 -1.918 -12.751 1.00 97.25 225 LEU A N 1
ATOM 1747 C CA . LEU A 1 225 ? 5.875 -2.404 -11.745 1.00 97.25 225 LEU A CA 1
ATOM 1748 C C . LEU A 1 225 ? 6.987 -1.376 -11.579 1.00 97.25 225 LEU A C 1
ATOM 1750 O O . LEU A 1 225 ? 7.646 -1.002 -12.547 1.00 97.25 225 LEU A O 1
ATOM 1754 N N . LEU A 1 226 ? 7.226 -0.964 -10.342 1.00 97.50 226 LEU A N 1
ATOM 1755 C CA . LEU A 1 226 ? 8.320 -0.083 -9.973 1.00 97.50 226 LEU A CA 1
ATOM 1756 C C . LEU A 1 226 ? 9.217 -0.790 -8.968 1.00 97.50 226 LEU A C 1
ATOM 1758 O O . LEU A 1 226 ? 8.741 -1.254 -7.933 1.00 97.50 226 LEU A O 1
ATOM 1762 N N . VAL A 1 227 ? 10.518 -0.835 -9.243 1.00 97.06 227 VAL A N 1
ATOM 1763 C CA . VAL A 1 227 ? 11.514 -1.352 -8.298 1.00 97.06 227 VAL A CA 1
ATOM 1764 C C . VAL A 1 227 ? 12.526 -0.265 -7.982 1.00 97.06 227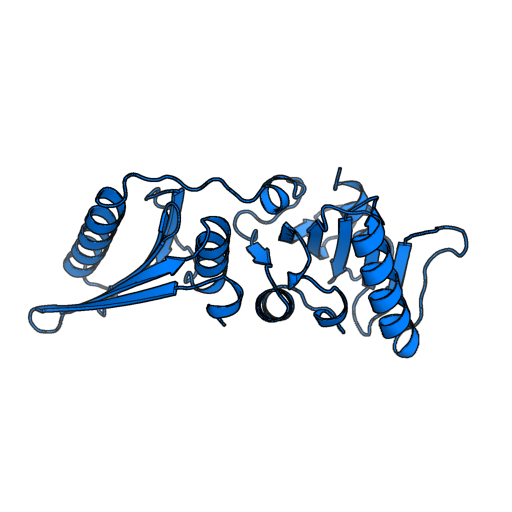 VAL A C 1
ATOM 1766 O O . VAL A 1 227 ? 13.174 0.250 -8.888 1.00 97.06 227 VAL A O 1
ATOM 1769 N N . SER A 1 228 ? 12.673 0.068 -6.700 1.00 95.94 228 SER A N 1
ATOM 1770 C CA . SER A 1 228 ? 13.614 1.083 -6.206 1.00 95.94 228 SER A CA 1
ATOM 1771 C C . SER A 1 228 ? 14.546 0.504 -5.137 1.00 95.94 228 SER A C 1
ATOM 1773 O O . SER A 1 228 ? 14.247 -0.514 -4.511 1.00 95.94 228 SER A O 1
ATOM 1775 N N . GLY A 1 229 ? 15.682 1.168 -4.914 1.00 92.56 229 GLY A N 1
ATOM 1776 C CA . GLY A 1 229 ? 16.656 0.838 -3.864 1.00 92.56 229 GLY A CA 1
ATOM 1777 C C . GLY A 1 229 ? 17.783 -0.108 -4.286 1.00 92.56 229 GLY A C 1
ATOM 1778 O O . GLY A 1 229 ? 18.732 -0.298 -3.525 1.00 92.56 229 GLY A O 1
ATOM 1779 N N . ALA A 1 230 ? 17.733 -0.648 -5.504 1.00 93.06 230 ALA A N 1
ATOM 1780 C CA . ALA A 1 230 ? 18.780 -1.521 -6.022 1.00 93.06 230 ALA A CA 1
ATOM 1781 C C . ALA A 1 230 ? 20.098 -0.767 -6.226 1.00 93.06 230 ALA A C 1
ATOM 1783 O O . ALA A 1 230 ? 20.102 0.323 -6.796 1.00 93.06 230 ALA A O 1
ATOM 1784 N N . ARG A 1 231 ? 21.228 -1.355 -5.830 1.00 92.94 231 ARG A N 1
ATOM 1785 C CA . ARG A 1 231 ? 22.564 -0.766 -6.058 1.00 92.94 231 ARG A CA 1
ATOM 1786 C C . ARG A 1 231 ? 23.209 -1.292 -7.331 1.00 92.94 231 ARG A C 1
ATOM 1788 O O . ARG A 1 231 ? 24.033 -0.606 -7.930 1.00 92.94 231 ARG A O 1
ATOM 1795 N N . LYS A 1 232 ? 22.835 -2.496 -7.762 1.00 92.31 232 LYS A N 1
ATOM 1796 C CA . LYS A 1 232 ? 23.320 -3.121 -8.993 1.00 92.31 232 LYS A CA 1
ATOM 1797 C C . LYS A 1 232 ? 22.253 -3.092 -10.073 1.00 92.31 232 LYS A C 1
ATOM 1799 O O . LYS A 1 232 ? 21.107 -3.457 -9.842 1.00 92.31 232 LYS A O 1
ATOM 1804 N N . ARG A 1 233 ? 22.673 -2.768 -11.299 1.00 91.62 233 ARG A N 1
ATOM 1805 C CA . ARG A 1 233 ? 21.807 -2.660 -12.487 1.00 91.62 233 ARG A CA 1
ATOM 1806 C C . ARG A 1 233 ? 20.927 -3.895 -12.728 1.00 91.62 233 ARG A C 1
ATOM 1808 O O . ARG A 1 233 ? 19.809 -3.761 -13.204 1.00 91.62 233 ARG A O 1
ATOM 1815 N N . ALA A 1 234 ? 21.427 -5.092 -12.415 1.00 91.25 234 ALA A N 1
ATOM 1816 C CA . ALA A 1 234 ? 20.717 -6.348 -12.659 1.00 91.25 234 ALA A CA 1
ATOM 1817 C C . ALA A 1 234 ? 19.673 -6.700 -11.581 1.00 91.25 234 ALA A C 1
ATOM 1819 O O . ALA A 1 234 ? 18.738 -7.439 -11.874 1.00 91.25 234 ALA A O 1
ATOM 1820 N N . ALA A 1 235 ? 19.799 -6.187 -10.354 1.00 92.31 235 ALA A N 1
ATOM 1821 C CA . ALA A 1 235 ? 18.936 -6.579 -9.236 1.00 92.31 235 ALA A CA 1
ATOM 1822 C C . ALA A 1 235 ? 17.438 -6.232 -9.422 1.00 92.31 235 ALA A C 1
ATOM 1824 O O . ALA A 1 235 ? 16.614 -7.120 -9.188 1.00 92.31 235 ALA A O 1
ATOM 1825 N N . PRO A 1 236 ? 17.049 -5.039 -9.933 1.00 92.88 236 PRO A N 1
ATOM 1826 C CA . PRO A 1 236 ? 15.642 -4.707 -10.163 1.00 92.88 236 PRO A CA 1
ATOM 1827 C C . PRO A 1 236 ? 14.953 -5.689 -11.110 1.00 92.88 236 PRO A C 1
ATOM 1829 O O . PRO A 1 236 ? 13.790 -6.037 -10.933 1.00 92.88 236 PRO A O 1
ATOM 1832 N N . MET A 1 237 ? 15.701 -6.150 -12.114 1.00 92.12 237 MET A N 1
ATOM 1833 C CA . MET A 1 237 ? 15.219 -7.055 -13.153 1.00 92.12 237 MET A CA 1
ATOM 1834 C C . MET A 1 237 ? 14.907 -8.439 -12.594 1.00 92.12 237 MET A C 1
ATOM 1836 O O . MET A 1 237 ? 13.947 -9.075 -13.022 1.00 92.12 237 MET A O 1
ATOM 1840 N N . ILE A 1 238 ? 15.722 -8.910 -11.647 1.00 92.25 238 ILE A N 1
ATOM 1841 C CA . ILE A 1 238 ? 15.516 -10.200 -10.985 1.00 92.25 238 ILE A CA 1
ATOM 1842 C C . ILE A 1 238 ? 14.210 -10.159 -10.191 1.00 92.25 238 ILE A C 1
ATOM 1844 O O . ILE A 1 238 ? 13.394 -11.064 -10.345 1.00 92.25 238 ILE A O 1
ATOM 1848 N N . LEU A 1 239 ? 13.975 -9.088 -9.426 1.00 92.81 239 LEU A N 1
ATOM 1849 C CA . LEU A 1 239 ? 12.738 -8.924 -8.661 1.00 92.81 239 LEU A CA 1
ATOM 1850 C C . LEU A 1 239 ? 11.513 -8.772 -9.564 1.00 92.81 239 LEU A C 1
ATOM 1852 O O . LEU A 1 239 ? 10.512 -9.456 -9.368 1.00 92.81 239 LEU A O 1
ATOM 1856 N N . ALA A 1 240 ? 11.601 -7.952 -10.611 1.00 92.94 240 ALA A N 1
ATOM 1857 C CA . ALA A 1 240 ? 10.494 -7.790 -11.548 1.00 92.94 240 ALA A CA 1
ATOM 1858 C C . ALA A 1 240 ? 10.087 -9.116 -12.214 1.00 92.94 240 ALA A C 1
ATOM 1860 O O . ALA A 1 240 ? 8.904 -9.335 -12.463 1.00 92.94 240 ALA A O 1
ATOM 1861 N N . ARG A 1 241 ? 11.023 -10.032 -12.497 1.00 92.50 241 ARG A N 1
ATOM 1862 C CA . ARG A 1 241 ? 10.708 -11.353 -13.082 1.00 92.50 241 ARG A CA 1
ATOM 1863 C C . ARG A 1 241 ? 9.886 -12.261 -12.166 1.00 92.50 241 ARG A C 1
ATOM 1865 O O . ARG A 1 241 ? 9.266 -13.187 -12.670 1.00 92.50 241 ARG A O 1
A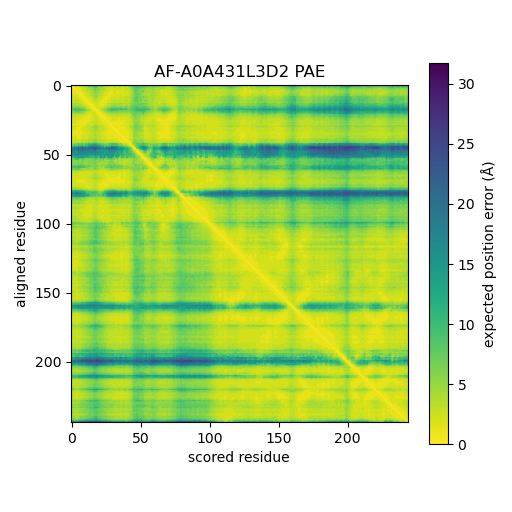TOM 1872 N N . GLN A 1 242 ? 9.878 -12.014 -10.858 1.00 91.50 242 GLN A N 1
ATOM 1873 C CA . GLN A 1 242 ? 9.108 -12.823 -9.908 1.00 91.50 242 GLN A CA 1
ATOM 1874 C C . GLN A 1 242 ? 7.619 -12.454 -9.878 1.00 91.50 242 GLN A C 1
ATOM 1876 O O . GLN A 1 242 ? 6.814 -13.218 -9.353 1.00 91.50 242 GLN A O 1
ATOM 1881 N N . VAL A 1 243 ? 7.246 -11.289 -10.416 1.00 88.38 243 VAL A N 1
ATOM 1882 C CA . VAL A 1 243 ? 5.847 -10.856 -10.504 1.00 88.38 243 VAL A CA 1
ATOM 1883 C C . VAL A 1 243 ? 5.193 -11.544 -11.703 1.00 88.38 243 VAL A C 1
ATOM 1885 O O . VAL A 1 243 ? 5.624 -11.314 -12.831 1.00 88.38 243 VAL A O 1
ATOM 1888 N N . MET A 1 244 ? 4.173 -12.370 -11.466 1.00 72.62 244 MET A N 1
ATOM 1889 C CA . MET A 1 244 ? 3.369 -13.014 -12.518 1.00 72.62 244 MET A CA 1
ATOM 1890 C C . MET A 1 244 ? 2.118 -12.201 -12.877 1.00 72.62 244 MET A C 1
ATOM 1892 O O . MET A 1 244 ? 1.473 -11.589 -11.986 1.00 72.62 244 MET A O 1
#

Mean predicted aligned error: 5.57 Å